Protein AF-A0A9E5UUV3-F1 (afdb_monomer)

Solvent-accessible surface area (backbone atoms only — not comparable to full-atom values): 12594 Å² total; per-residue (Å²): 141,82,57,64,41,42,53,52,12,53,54,31,41,75,70,68,40,26,77,63,13,40,56,29,31,58,49,18,65,74,76,33,96,67,57,37,63,55,30,49,53,39,29,70,43,47,87,49,68,68,59,24,53,51,21,37,52,53,15,32,72,72,36,76,81,39,65,67,40,56,50,54,47,53,50,50,54,42,51,74,70,71,52,90,75,80,75,63,75,69,52,56,57,46,49,57,47,52,57,52,47,54,57,52,49,53,49,51,52,51,51,52,51,50,50,50,52,49,53,51,50,51,52,52,50,52,54,50,61,76,70,52,54,77,70,58,52,53,74,75,46,79,82,74,72,66,64,42,79,48,76,49,74,52,68,64,98,89,65,56,49,73,49,79,48,80,39,56,65,87,63,78,76,87,56,96,79,64,95,70,91,72,90,80,75,82,77,83,74,84,84,77,80,86,77,84,85,81,84,87,85,81,84,84,93,130

Mean predicted aligned error: 20.27 Å

Secondary structure (DSSP, 8-state):
---HHHHHHHHHHHTT-HHHHHHHHHHHHHHS---HHHHHHHHHH---HHHHHHHHHHHHHH-TT-HHHHHHHHHHHHHHTTPPPPPTHHHHHHHHHHHHHHHHHHHHHHHHHHHHHHHHHHHHHHHHHHHS-HHHHHHH-TTS--EEEEEEEES-TTSPEEEEEEEETT-----TT------------------PPPPP------

Foldseek 3Di:
DACPLLVVLLVCVVVVVLVVSLVSLVVNVVPHDDALLSLCSNLVSDPDPVSVVVSLVVSCVRPVPPPVSVVSVVVVVCVVVVDDDPDCPVVSVVSVVVVVVVVVVVVVVVVVVVVVVVVVVVVVVVVCVVPDDPVNVCVVCVPPFPWDKDKDWDDPDPDTDIDIDTDGPVDDDPDPPDPDDDPPPPPPDPPDDDDDDDDDDDDDDD

Sequence (206 aa):
MSGFYSQTGIQLAQQGRKPEALGYLRHAVLTETVNAEVWLWLAHVTPDMREYQNCVVQALRLQPDHATALRMQANLDFRAQGRPVVAPTQEIGRLENAFRRQRRWRRWLILLNALLLLAVGVRVAVLLAENISADDLRTWLPFFDDTRRIQFTVGDEAGALSFQVEVPRSWYLADEGSPAGGPCAISCRPNFHRSPAPPPCGASFR

pLDDT: mean 72.42, std 19.94, range [29.06, 96.5]

Structure (mmCIF, N/CA/C/O backbone):
data_AF-A0A9E5UUV3-F1
#
_entry.id   AF-A0A9E5UUV3-F1
#
loop_
_atom_site.group_PDB
_atom_site.id
_atom_site.type_symbol
_atom_site.label_atom_id
_atom_site.label_alt_id
_atom_site.label_comp_id
_atom_site.label_asym_id
_atom_site.label_entity_id
_atom_site.label_seq_id
_atom_site.pdbx_PDB_ins_code
_atom_site.Cartn_x
_atom_site.Cartn_y
_atom_site.Cartn_z
_atom_site.occupancy
_atom_site.B_iso_or_equiv
_atom_site.auth_seq_id
_atom_site.auth_comp_id
_atom_site.auth_asym_id
_atom_site.auth_atom_id
_atom_site.pdbx_PDB_model_num
ATOM 1 N N . MET A 1 1 ? -0.189 17.225 -8.375 1.00 51.16 1 MET A N 1
ATOM 2 C CA . MET A 1 1 ? 0.839 16.419 -7.679 1.00 51.16 1 MET A CA 1
ATOM 3 C C . MET A 1 1 ? 0.276 16.037 -6.318 1.00 51.16 1 MET A C 1
ATOM 5 O O . MET A 1 1 ? 0.468 16.768 -5.363 1.00 51.16 1 MET A O 1
ATOM 9 N N . SER A 1 2 ? -0.516 14.971 -6.245 1.00 61.16 2 SER A N 1
ATOM 10 C CA . SER A 1 2 ? -1.214 14.551 -5.020 1.00 61.16 2 SER A CA 1
ATOM 11 C C . SER A 1 2 ? -0.726 13.157 -4.642 1.00 61.16 2 SER A C 1
ATOM 13 O O . SER A 1 2 ? -0.832 12.242 -5.458 1.00 61.16 2 SER A O 1
ATOM 15 N N . GLY A 1 3 ? -0.138 13.002 -3.457 1.00 80.56 3 GLY A N 1
ATOM 16 C CA . GLY A 1 3 ? 0.374 11.718 -2.971 1.00 80.56 3 GLY A CA 1
ATOM 17 C C . GLY A 1 3 ? 1.702 11.793 -2.211 1.00 80.56 3 GLY A C 1
ATOM 18 O O . GLY A 1 3 ? 2.244 10.752 -1.845 1.00 80.56 3 GLY A O 1
ATOM 19 N N . PHE A 1 4 ? 2.276 12.982 -2.011 1.00 90.75 4 PHE A N 1
ATOM 20 C CA . PHE A 1 4 ? 3.584 13.113 -1.365 1.00 90.75 4 PHE A CA 1
ATOM 21 C C . PHE A 1 4 ? 3.489 12.840 0.138 1.00 90.75 4 PHE A C 1
ATOM 23 O O . PHE A 1 4 ? 4.292 12.081 0.689 1.00 90.75 4 PHE A O 1
ATOM 30 N N . TYR A 1 5 ? 2.484 13.419 0.799 1.00 92.38 5 TYR A N 1
ATOM 31 C CA . TYR A 1 5 ? 2.317 13.280 2.245 1.00 92.38 5 TYR A CA 1
ATOM 32 C C . TYR A 1 5 ? 1.921 11.852 2.617 1.00 92.38 5 TYR A C 1
ATOM 34 O O . TYR A 1 5 ? 2.485 11.276 3.549 1.00 92.38 5 TYR A O 1
ATOM 42 N N . SER A 1 6 ? 1.022 11.243 1.840 1.00 91.94 6 SER A N 1
ATOM 43 C CA . SER A 1 6 ? 0.611 9.850 2.037 1.00 91.94 6 SER A CA 1
ATOM 44 C C . SER A 1 6 ? 1.781 8.877 1.868 1.00 91.94 6 SER A C 1
ATOM 46 O O . SER A 1 6 ? 2.011 8.044 2.744 1.00 91.94 6 SER A O 1
ATOM 48 N N . GLN A 1 7 ? 2.576 9.001 0.801 1.00 91.75 7 GLN A N 1
ATOM 49 C CA . GLN A 1 7 ? 3.732 8.121 0.579 1.00 91.75 7 GLN A CA 1
ATOM 50 C C . GLN A 1 7 ? 4.812 8.283 1.653 1.00 91.75 7 GLN A C 1
ATOM 52 O O . GLN A 1 7 ? 5.323 7.283 2.160 1.00 91.75 7 GLN A O 1
ATOM 57 N N . THR A 1 8 ? 5.123 9.524 2.033 1.00 93.56 8 THR A N 1
ATOM 58 C CA . THR A 1 8 ? 6.126 9.818 3.067 1.00 93.56 8 THR A CA 1
ATOM 59 C C . THR A 1 8 ? 5.690 9.264 4.422 1.00 93.56 8 THR A C 1
ATOM 61 O O . THR A 1 8 ? 6.467 8.592 5.101 1.00 93.56 8 THR A O 1
ATOM 64 N N . GLY A 1 9 ? 4.420 9.460 4.787 1.00 92.44 9 GLY A N 1
ATOM 65 C CA . GLY A 1 9 ? 3.847 8.922 6.017 1.00 92.44 9 GLY A CA 1
ATOM 66 C C . GLY A 1 9 ? 3.891 7.394 6.075 1.00 92.44 9 GLY A C 1
ATOM 67 O O . GLY A 1 9 ? 4.318 6.827 7.080 1.00 92.44 9 GLY A O 1
ATOM 68 N N . ILE A 1 10 ? 3.544 6.717 4.976 1.00 90.06 10 ILE A N 1
ATOM 69 C CA . ILE A 1 10 ? 3.626 5.251 4.876 1.00 90.06 10 ILE A CA 1
ATOM 70 C C . ILE A 1 10 ? 5.073 4.769 5.037 1.00 90.06 10 ILE A C 1
ATOM 72 O O . ILE A 1 10 ? 5.328 3.801 5.755 1.00 90.06 10 ILE A O 1
ATOM 76 N N . GLN A 1 11 ? 6.035 5.435 4.397 1.00 91.12 11 GLN A N 1
ATOM 77 C CA . GLN A 1 11 ? 7.443 5.052 4.489 1.00 91.12 11 GLN A CA 1
ATOM 78 C C . GLN A 1 11 ? 7.981 5.193 5.918 1.00 91.12 11 GLN A C 1
ATOM 80 O O . GLN A 1 11 ? 8.655 4.289 6.410 1.00 91.12 11 GLN A O 1
ATOM 85 N N . LEU A 1 12 ? 7.654 6.291 6.602 1.00 91.12 12 LEU A N 1
ATOM 86 C CA . LEU A 1 12 ? 8.041 6.502 7.998 1.00 91.12 12 LEU A CA 1
ATOM 87 C C . LEU A 1 12 ? 7.393 5.467 8.926 1.00 91.12 12 LEU A C 1
ATOM 89 O O . LEU A 1 12 ? 8.062 4.939 9.815 1.00 91.12 12 LEU A O 1
ATOM 93 N N . ALA A 1 13 ? 6.126 5.114 8.685 1.00 88.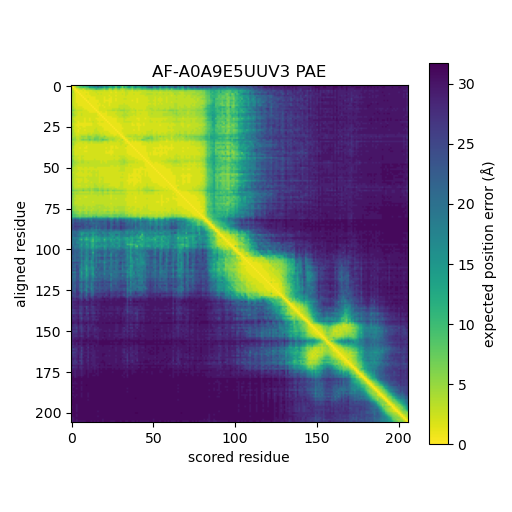50 13 ALA A N 1
ATOM 94 C CA . ALA A 1 13 ? 5.435 4.078 9.448 1.00 88.50 13 ALA A CA 1
ATOM 95 C C . ALA A 1 13 ? 6.138 2.719 9.306 1.00 88.50 13 ALA A C 1
ATOM 97 O O . ALA A 1 13 ? 6.387 2.052 10.308 1.00 88.50 13 ALA A O 1
ATOM 98 N N . GLN A 1 14 ? 6.537 2.352 8.083 1.00 86.56 14 GLN A N 1
ATOM 99 C CA . GLN A 1 14 ? 7.278 1.117 7.791 1.00 86.56 14 GLN A CA 1
ATOM 100 C C . GLN A 1 14 ? 8.677 1.079 8.416 1.00 86.56 14 GLN A C 1
ATOM 102 O O . GLN A 1 14 ? 9.210 0.003 8.674 1.00 86.56 14 GLN A O 1
ATOM 107 N N . GLN A 1 15 ? 9.287 2.240 8.654 1.00 88.62 15 GLN A N 1
ATOM 108 C CA . GLN A 1 15 ? 10.564 2.360 9.364 1.00 88.62 15 GLN A CA 1
ATOM 109 C C . GLN A 1 15 ? 10.400 2.280 10.891 1.00 88.62 15 GLN A C 1
ATOM 111 O O . GLN A 1 15 ? 11.377 2.431 11.619 1.00 88.62 15 GLN A O 1
ATOM 116 N N . GLY A 1 16 ? 9.176 2.087 11.395 1.00 86.44 16 GLY A N 1
ATOM 117 C CA . GLY A 1 16 ? 8.867 2.096 12.825 1.00 86.44 16 GLY A CA 1
ATOM 118 C C . GLY A 1 16 ? 8.785 3.499 13.434 1.00 86.44 16 GLY A C 1
ATOM 119 O O . GLY A 1 16 ? 8.500 3.633 14.624 1.00 86.44 16 GLY A O 1
ATOM 120 N N . ARG A 1 17 ? 8.959 4.560 12.635 1.00 90.19 17 ARG A N 1
ATOM 121 C CA . ARG A 1 17 ? 8.899 5.969 13.062 1.00 90.19 17 ARG A CA 1
ATOM 122 C C . ARG A 1 17 ? 7.449 6.456 13.135 1.00 90.19 17 ARG A C 1
ATOM 124 O O . ARG A 1 17 ? 7.057 7.426 12.491 1.00 90.19 17 ARG A O 1
ATOM 131 N N . LYS A 1 18 ? 6.639 5.763 13.940 1.00 88.44 18 LYS A N 1
ATOM 132 C CA . LYS A 1 18 ? 5.199 6.014 14.126 1.00 88.44 18 LYS A CA 1
ATOM 133 C C . LYS A 1 18 ? 4.827 7.470 14.458 1.00 88.44 18 LYS A C 1
ATOM 135 O O . LYS A 1 18 ? 3.916 7.973 13.804 1.00 88.44 18 LYS A O 1
ATOM 140 N N . PRO A 1 19 ? 5.488 8.169 15.408 1.00 90.94 19 PRO A N 1
ATOM 141 C CA . PRO A 1 19 ? 5.083 9.533 15.758 1.00 90.94 19 PRO A CA 1
ATOM 142 C C . PRO A 1 19 ? 5.281 10.519 14.601 1.00 90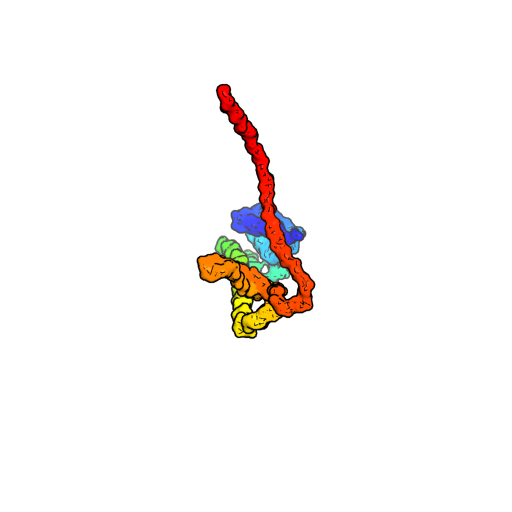.94 19 PRO A C 1
ATOM 144 O O . PRO A 1 19 ? 4.454 11.400 14.390 1.00 90.94 19 PRO A O 1
ATOM 147 N N . GLU A 1 20 ? 6.336 10.340 13.809 1.00 91.94 20 GLU A N 1
ATOM 148 C CA . GLU A 1 20 ? 6.588 11.185 12.643 1.00 91.94 20 GLU A CA 1
ATOM 149 C C . GLU A 1 20 ? 5.623 10.865 11.502 1.00 91.94 20 GLU A C 1
ATOM 151 O O . GLU A 1 20 ? 5.043 11.768 10.902 1.00 91.94 20 GLU A O 1
ATOM 156 N N . ALA A 1 21 ? 5.396 9.574 11.244 1.00 94.44 21 ALA A N 1
ATOM 157 C CA . ALA A 1 21 ? 4.449 9.102 10.241 1.00 94.44 21 ALA A CA 1
ATOM 158 C C . ALA A 1 21 ? 3.040 9.663 10.457 1.00 94.44 21 ALA A C 1
ATOM 160 O O . ALA A 1 21 ? 2.366 10.036 9.499 1.00 94.44 21 ALA A O 1
ATOM 161 N N . LEU A 1 22 ? 2.612 9.754 11.716 1.00 94.38 22 LEU A N 1
ATOM 162 C CA . LEU A 1 22 ? 1.297 10.245 12.105 1.00 94.38 22 LEU A CA 1
ATOM 163 C C . LEU A 1 22 ? 1.059 11.682 11.616 1.00 94.38 22 LEU A C 1
ATOM 165 O O . LEU A 1 22 ? -0.002 11.959 11.058 1.00 94.38 22 LEU A O 1
ATOM 169 N N . GLY A 1 23 ? 2.049 12.573 11.736 1.00 94.31 23 GLY A N 1
ATOM 170 C CA . GLY A 1 23 ? 1.945 13.946 11.231 1.00 94.31 23 GLY A CA 1
ATOM 171 C C . GLY A 1 23 ? 1.726 13.999 9.716 1.00 94.31 23 GLY A C 1
ATOM 172 O O . GLY A 1 23 ? 0.803 14.661 9.241 1.00 94.31 23 GLY A O 1
ATOM 173 N N . TYR A 1 24 ? 2.517 13.233 8.961 1.00 94.94 24 TYR A N 1
ATOM 174 C CA . TYR A 1 24 ? 2.391 13.152 7.503 1.00 94.94 24 TYR A CA 1
ATOM 175 C C . TYR A 1 24 ? 1.068 12.520 7.058 1.00 94.94 24 TYR A C 1
ATOM 177 O O . TYR A 1 24 ? 0.431 13.025 6.137 1.00 94.94 24 TYR A O 1
ATOM 185 N N . LEU A 1 25 ? 0.620 11.450 7.720 1.00 94.06 25 LEU A N 1
ATOM 186 C CA . LEU A 1 25 ? -0.626 10.759 7.380 1.00 94.06 25 LEU A CA 1
ATOM 187 C C . LEU A 1 25 ? -1.860 11.610 7.701 1.00 94.06 25 LEU A C 1
ATOM 189 O O . LEU A 1 25 ? -2.771 11.673 6.878 1.00 94.06 25 LEU A O 1
ATOM 193 N N . ARG A 1 26 ? -1.879 12.326 8.836 1.00 95.00 26 ARG A N 1
ATOM 194 C CA . ARG A 1 26 ? -2.951 13.287 9.149 1.00 95.00 26 ARG A CA 1
ATOM 195 C C . ARG A 1 26 ? -3.009 14.422 8.134 1.00 95.00 26 ARG A C 1
ATOM 197 O O . ARG A 1 26 ? -4.091 14.807 7.709 1.00 95.00 26 ARG A O 1
ATOM 204 N N . HIS A 1 27 ? -1.855 14.937 7.720 1.00 94.44 27 HIS A N 1
ATOM 205 C CA . HIS A 1 27 ? -1.815 15.962 6.684 1.00 94.44 27 HIS A CA 1
ATOM 206 C C . HIS A 1 27 ? -2.337 15.415 5.350 1.00 94.44 27 HIS A C 1
ATOM 208 O O . HIS A 1 27 ? -3.149 16.059 4.693 1.00 94.44 27 HIS A O 1
ATOM 214 N N . ALA A 1 28 ? -1.944 14.193 4.985 1.00 93.88 28 ALA A N 1
ATOM 215 C CA . ALA A 1 28 ? -2.369 13.552 3.748 1.00 93.88 28 ALA A CA 1
ATOM 216 C C . ALA A 1 28 ? -3.892 13.409 3.650 1.00 93.88 28 ALA A C 1
ATOM 218 O O . ALA A 1 28 ? -4.458 13.768 2.623 1.00 93.88 28 ALA A O 1
ATOM 219 N N . VAL A 1 29 ? -4.565 12.944 4.709 1.00 93.06 29 VAL A N 1
ATOM 220 C CA . VAL A 1 29 ? -6.032 12.778 4.693 1.00 93.06 29 VAL A CA 1
ATOM 221 C C . VAL A 1 29 ? -6.796 14.104 4.614 1.00 93.06 29 VAL A C 1
ATOM 223 O O . VAL A 1 29 ? -7.963 14.099 4.233 1.00 93.06 29 VAL A O 1
ATOM 226 N N . LEU A 1 30 ? -6.157 15.227 4.961 1.00 92.00 30 LEU A N 1
ATOM 227 C CA . LEU A 1 30 ? -6.750 16.564 4.878 1.00 92.00 30 LEU A CA 1
ATOM 228 C C . LEU A 1 30 ? -6.516 17.228 3.519 1.00 92.00 30 LEU A C 1
ATOM 230 O O . LEU A 1 30 ? -7.391 17.934 3.026 1.00 92.00 30 LEU A O 1
ATOM 234 N N . THR A 1 31 ? -5.335 17.040 2.929 1.00 91.56 31 THR A N 1
ATOM 235 C CA . THR A 1 31 ? -4.925 17.781 1.726 1.00 91.56 31 THR A CA 1
ATOM 236 C C . THR A 1 31 ? -5.014 16.979 0.437 1.00 91.56 31 THR A C 1
ATOM 238 O O . THR A 1 31 ? -5.032 17.563 -0.644 1.00 91.56 31 THR A O 1
ATOM 241 N N . GLU A 1 32 ? -5.019 15.650 0.519 1.00 88.81 32 GLU A N 1
ATOM 242 C CA . GLU A 1 32 ? -4.968 14.758 -0.638 1.00 88.81 32 GLU A CA 1
ATOM 243 C C . GLU A 1 32 ? -6.234 13.896 -0.731 1.00 88.81 32 GLU A C 1
ATOM 245 O O . GLU A 1 32 ? -6.871 13.554 0.264 1.00 88.81 32 GLU A O 1
ATOM 250 N N . THR A 1 33 ? -6.575 13.474 -1.950 1.00 88.56 33 THR A N 1
ATOM 251 C CA . THR A 1 33 ? -7.559 12.408 -2.162 1.00 88.56 33 THR A CA 1
ATOM 252 C C . THR A 1 33 ? -6.937 11.074 -1.757 1.00 88.56 33 THR A C 1
ATOM 254 O O . THR A 1 33 ? -6.167 10.475 -2.514 1.00 88.56 33 THR A O 1
ATOM 257 N N . VAL A 1 34 ? -7.237 10.630 -0.542 1.00 88.25 34 VAL A N 1
ATOM 258 C CA . VAL A 1 34 ? -6.682 9.408 0.049 1.00 88.25 34 VAL A CA 1
ATOM 259 C C . VAL A 1 34 ? -7.528 8.173 -0.261 1.00 88.25 34 VAL A C 1
ATOM 261 O O . VAL A 1 34 ? -8.750 8.241 -0.382 1.00 88.25 34 VAL A O 1
ATOM 264 N N . ASN A 1 35 ? -6.869 7.021 -0.371 1.00 89.94 35 ASN A N 1
ATOM 265 C CA . ASN A 1 35 ? -7.520 5.720 -0.513 1.00 89.94 35 ASN A CA 1
ATOM 266 C C . ASN A 1 35 ? -7.750 5.061 0.864 1.00 89.94 35 ASN A C 1
ATOM 268 O O . ASN A 1 35 ? -7.262 5.539 1.891 1.00 89.94 35 ASN A O 1
ATOM 272 N N . ALA A 1 36 ? -8.470 3.934 0.887 1.00 89.94 36 ALA A N 1
ATOM 273 C CA . ALA A 1 36 ? -8.710 3.167 2.113 1.00 89.94 36 ALA A CA 1
ATOM 274 C C . ALA A 1 36 ? -7.403 2.763 2.824 1.00 89.94 36 ALA A C 1
ATOM 276 O O . ALA A 1 36 ? -7.336 2.751 4.049 1.00 89.94 36 ALA A O 1
ATOM 277 N N . GLU A 1 37 ? -6.340 2.492 2.064 1.00 89.88 37 GLU A N 1
ATOM 278 C CA . GLU A 1 37 ? -5.041 2.077 2.596 1.00 89.88 37 GLU A CA 1
ATOM 279 C C . GLU A 1 37 ? -4.388 3.155 3.477 1.00 89.88 37 GLU A C 1
ATOM 281 O O . GLU A 1 37 ? -3.900 2.835 4.559 1.00 89.88 37 GLU A O 1
ATOM 286 N N . VAL A 1 38 ? -4.421 4.432 3.081 1.00 92.19 38 VAL A N 1
ATOM 287 C CA . VAL A 1 38 ? -3.853 5.532 3.887 1.00 92.19 38 VAL A CA 1
ATOM 288 C C . VAL A 1 38 ? -4.573 5.669 5.233 1.00 92.19 38 VAL A C 1
ATOM 290 O O . VAL A 1 38 ? -3.917 5.861 6.257 1.00 92.19 38 VAL A O 1
ATOM 293 N N . TRP A 1 39 ? -5.898 5.494 5.262 1.00 94.00 39 TRP A N 1
ATOM 294 C CA . TRP A 1 39 ? -6.664 5.468 6.512 1.00 94.00 39 TRP A CA 1
ATOM 295 C C . TRP A 1 39 ? -6.260 4.302 7.417 1.00 94.00 39 TRP A C 1
ATOM 297 O O . TRP A 1 39 ? -6.137 4.478 8.627 1.00 94.00 39 TRP A O 1
ATOM 307 N N . LEU A 1 40 ? -5.986 3.124 6.851 1.00 92.56 40 LEU A N 1
ATOM 308 C CA . LEU A 1 40 ? -5.505 1.972 7.621 1.00 92.56 40 LEU A CA 1
ATOM 309 C C . LEU A 1 40 ? -4.084 2.184 8.160 1.00 92.56 40 LEU A C 1
ATOM 311 O O . LEU A 1 40 ? -3.792 1.778 9.286 1.00 92.56 40 LEU A O 1
ATOM 315 N N . TRP A 1 41 ? -3.213 2.855 7.403 1.00 92.06 41 TRP A N 1
ATOM 316 C CA . TRP A 1 41 ? -1.895 3.261 7.896 1.00 92.06 41 TRP A CA 1
ATOM 317 C C . TRP A 1 41 ? -1.997 4.274 9.034 1.00 92.06 41 TRP A C 1
ATOM 319 O O . TRP A 1 41 ? -1.270 4.141 10.017 1.00 92.06 41 TRP A O 1
ATOM 329 N N . LEU A 1 42 ? -2.923 5.234 8.949 1.00 93.25 42 LEU A N 1
ATOM 330 C CA . LEU A 1 42 ? -3.180 6.179 10.034 1.00 93.25 42 LEU A CA 1
ATOM 331 C C . LEU A 1 42 ? -3.684 5.451 11.286 1.00 93.25 42 LEU A C 1
ATOM 333 O O . LEU A 1 42 ? -3.100 5.611 12.355 1.00 93.25 42 LEU A O 1
ATOM 337 N N . ALA A 1 43 ? -4.666 4.554 11.136 1.00 92.81 43 ALA A N 1
ATOM 338 C CA . ALA A 1 43 ? -5.141 3.699 12.225 1.00 92.81 43 ALA A CA 1
ATOM 339 C C . ALA A 1 43 ? -3.989 2.924 12.885 1.00 92.81 43 ALA A C 1
ATOM 341 O O . ALA A 1 43 ? -3.960 2.758 14.097 1.00 92.81 43 ALA A O 1
ATOM 342 N N . HIS A 1 44 ? -3.015 2.458 12.104 1.00 89.06 44 HIS A N 1
ATOM 343 C CA . HIS A 1 44 ? -1.895 1.687 12.630 1.00 89.06 44 HIS A CA 1
ATOM 344 C C . HIS A 1 44 ? -0.919 2.506 13.496 1.00 89.06 44 HIS A C 1
ATOM 346 O O . HIS A 1 44 ? -0.367 1.985 14.473 1.00 89.06 44 HIS A O 1
ATOM 352 N N . VAL A 1 45 ? -0.652 3.757 13.118 1.00 91.25 45 VAL A N 1
ATOM 353 C CA . VAL A 1 45 ? 0.325 4.609 13.819 1.00 91.25 45 VAL A CA 1
ATOM 354 C C . VAL A 1 45 ? -0.292 5.409 14.959 1.00 91.25 45 VAL A C 1
ATOM 356 O O . VAL A 1 45 ? 0.429 5.836 15.860 1.00 91.25 45 VAL A O 1
ATOM 359 N N . THR A 1 46 ? -1.607 5.605 14.925 1.00 91.50 46 THR A N 1
ATOM 360 C CA . THR A 1 46 ? -2.341 6.362 15.928 1.00 91.50 46 THR A CA 1
ATOM 361 C C . THR A 1 46 ? -2.357 5.636 17.282 1.00 91.50 46 THR A C 1
ATOM 363 O O . THR A 1 46 ? -2.714 4.458 17.350 1.00 91.50 46 THR A O 1
ATOM 366 N N . PRO A 1 47 ? -2.023 6.333 18.383 1.00 87.81 47 PRO A N 1
ATOM 367 C CA . PRO A 1 47 ? -2.132 5.784 19.734 1.00 87.81 47 PRO A CA 1
ATOM 368 C C . PRO A 1 47 ? -3.547 5.909 20.326 1.00 87.81 47 PRO A C 1
ATOM 370 O O . PRO A 1 47 ? -3.881 5.186 21.261 1.00 87.81 47 PRO A O 1
ATOM 373 N N . ASP A 1 48 ? -4.371 6.828 19.813 1.00 90.75 48 ASP A N 1
ATOM 374 C CA . ASP A 1 48 ? -5.724 7.076 20.311 1.00 90.75 48 ASP A CA 1
ATOM 375 C C . ASP A 1 48 ? -6.734 6.071 19.740 1.00 90.75 48 ASP A C 1
ATOM 377 O O . ASP A 1 48 ? -6.925 5.942 18.530 1.00 90.75 48 ASP A O 1
ATOM 381 N N . MET A 1 49 ? -7.444 5.393 20.637 1.00 88.06 49 MET A N 1
ATOM 382 C CA . MET A 1 49 ? -8.450 4.405 20.277 1.00 88.06 49 MET A CA 1
ATOM 383 C C . MET A 1 49 ? -9.639 5.012 19.521 1.00 88.06 49 MET A C 1
ATOM 385 O O . MET A 1 49 ? -10.215 4.358 18.650 1.00 88.06 49 MET A O 1
ATOM 389 N N . ARG A 1 50 ? -10.009 6.262 19.814 1.00 91.00 50 ARG A N 1
ATOM 390 C CA . ARG A 1 50 ? -11.125 6.928 19.131 1.00 91.00 50 ARG A CA 1
ATOM 391 C C . ARG A 1 50 ? -10.762 7.280 17.692 1.00 91.00 50 ARG A C 1
ATOM 393 O O . ARG A 1 50 ? -11.551 7.046 16.776 1.00 91.00 50 ARG A O 1
ATOM 400 N N . GLU A 1 51 ? -9.561 7.806 17.479 1.00 92.00 51 GLU A N 1
ATOM 401 C CA . GLU A 1 51 ? -9.051 8.070 16.135 1.00 92.00 51 GLU A CA 1
ATOM 402 C C . GLU A 1 51 ? -8.839 6.764 15.349 1.00 92.00 51 GLU A C 1
ATOM 404 O O . GLU A 1 51 ? -9.227 6.701 14.181 1.00 92.00 51 GLU A O 1
ATOM 409 N N . TYR A 1 52 ? -8.347 5.697 15.989 1.00 92.94 52 TYR A N 1
ATOM 410 C CA . TYR A 1 52 ? -8.266 4.362 15.387 1.00 92.94 52 TYR A CA 1
ATOM 411 C C . TYR A 1 52 ? -9.628 3.898 14.843 1.00 92.94 52 TYR A C 1
ATOM 413 O O . TYR A 1 52 ? -9.728 3.503 13.681 1.00 92.94 52 TYR A O 1
ATOM 421 N N . GLN A 1 53 ? -10.691 3.989 15.654 1.00 94.00 53 GLN A N 1
ATOM 422 C CA . GLN A 1 53 ? -12.050 3.605 15.250 1.00 94.00 53 GLN A CA 1
ATOM 423 C C . GLN A 1 53 ? -12.535 4.410 14.044 1.00 94.00 53 GLN A C 1
ATOM 425 O O . GLN A 1 53 ? -13.037 3.835 13.078 1.00 94.00 53 GLN A O 1
ATOM 430 N N . ASN A 1 54 ? -12.344 5.731 14.072 1.00 95.12 54 ASN A N 1
ATOM 431 C CA . ASN A 1 54 ? -12.737 6.590 12.960 1.00 95.12 54 ASN A CA 1
ATOM 432 C C . ASN A 1 54 ? -12.004 6.199 11.669 1.00 95.12 54 ASN A C 1
ATOM 434 O O . ASN A 1 54 ? -12.633 6.060 10.624 1.00 95.12 54 ASN A O 1
ATOM 438 N N . CYS A 1 55 ? -10.695 5.951 11.741 1.00 94.44 55 CYS A N 1
ATOM 439 C CA . CYS A 1 55 ? -9.900 5.562 10.580 1.00 94.44 55 CYS A CA 1
ATOM 440 C C . CYS A 1 55 ? -10.380 4.245 9.952 1.00 94.44 55 CYS A C 1
ATOM 442 O O . CYS A 1 55 ? -10.490 4.153 8.730 1.00 94.44 55 CYS A O 1
ATOM 444 N N . VAL A 1 56 ? -10.722 3.243 10.769 1.00 93.88 56 VAL A N 1
ATOM 445 C CA . VAL A 1 56 ? -11.273 1.964 10.285 1.00 93.88 56 VAL A CA 1
ATOM 446 C C . VAL A 1 56 ? -12.611 2.175 9.570 1.00 93.88 56 VAL A C 1
ATOM 448 O O . VAL A 1 56 ? -12.821 1.630 8.486 1.00 93.88 56 VAL A O 1
ATOM 451 N N . VAL A 1 57 ? -13.491 3.015 10.122 1.00 95.25 57 VAL A N 1
ATOM 452 C CA . VAL A 1 57 ? -14.780 3.350 9.495 1.00 95.25 57 VAL A CA 1
ATOM 453 C C . VAL A 1 57 ? -14.583 4.092 8.171 1.00 95.25 57 VAL A C 1
ATOM 455 O O . VAL A 1 57 ? -15.259 3.771 7.194 1.00 95.25 57 VAL A O 1
ATOM 458 N N . GLN A 1 58 ? -13.653 5.051 8.098 1.00 95.12 58 GLN A N 1
ATOM 459 C CA . GLN A 1 58 ? -13.357 5.747 6.838 1.00 95.12 58 GLN A CA 1
ATOM 460 C C . GLN A 1 58 ? -12.804 4.790 5.777 1.00 95.12 58 GLN A C 1
ATOM 462 O O . GLN A 1 58 ? -13.218 4.852 4.620 1.00 95.12 58 GLN A O 1
ATOM 467 N N . ALA A 1 59 ? -11.926 3.862 6.163 1.00 94.12 59 ALA A N 1
ATOM 468 C CA . ALA A 1 59 ? -11.402 2.855 5.247 1.00 94.12 59 ALA A CA 1
ATOM 469 C C . ALA A 1 59 ? -12.519 1.968 4.669 1.00 94.12 59 ALA A C 1
ATOM 471 O O . ALA A 1 59 ? -12.566 1.771 3.457 1.00 94.12 59 ALA A O 1
ATOM 472 N N . LEU A 1 60 ? -13.450 1.499 5.506 1.00 94.19 60 LEU A N 1
ATOM 473 C CA . LEU A 1 60 ? -14.601 0.696 5.071 1.00 94.19 60 LEU A CA 1
ATOM 474 C C . LEU A 1 60 ? -15.607 1.485 4.233 1.00 94.19 60 LEU A C 1
ATOM 476 O O . LEU A 1 60 ? -16.232 0.928 3.337 1.00 94.19 60 LEU A O 1
ATOM 480 N N . ARG A 1 61 ? -15.757 2.787 4.490 1.00 94.75 61 ARG A N 1
ATOM 481 C CA . ARG A 1 61 ? -16.600 3.659 3.666 1.00 94.75 61 ARG A CA 1
ATOM 482 C C . ARG A 1 61 ? -16.070 3.765 2.238 1.00 94.75 61 ARG A C 1
ATOM 484 O O . ARG A 1 61 ? -16.860 3.777 1.302 1.00 94.75 61 ARG A O 1
ATOM 491 N N . LEU A 1 62 ? -14.750 3.858 2.081 1.00 91.69 62 LEU A N 1
ATOM 492 C CA . LEU A 1 62 ? -14.104 3.905 0.768 1.00 91.69 62 LEU A CA 1
ATOM 493 C C . LEU A 1 62 ? -14.072 2.531 0.097 1.00 91.69 62 LEU A C 1
ATOM 495 O O . LEU A 1 62 ? -14.258 2.436 -1.113 1.00 91.69 62 LEU A O 1
ATOM 499 N N . GLN A 1 63 ? -13.821 1.479 0.875 1.00 90.56 63 GLN A N 1
ATOM 500 C CA . GLN A 1 63 ? -13.744 0.115 0.381 1.00 90.56 63 GLN A CA 1
ATOM 501 C C . GLN A 1 63 ? -14.421 -0.865 1.362 1.00 90.56 63 GLN A C 1
ATOM 503 O O . GLN A 1 63 ? -13.772 -1.360 2.289 1.00 90.56 63 GLN A O 1
ATOM 508 N N . PRO A 1 64 ? -15.715 -1.178 1.150 1.00 91.25 64 PRO A N 1
ATOM 509 C CA . PRO A 1 64 ? -16.494 -2.020 2.065 1.00 91.25 64 PRO A CA 1
ATOM 510 C C . PRO A 1 64 ? -15.998 -3.465 2.162 1.00 91.25 64 PRO A C 1
ATOM 512 O O . PRO A 1 64 ? -16.156 -4.111 3.194 1.00 91.25 64 PRO A O 1
ATOM 515 N N . ASP A 1 65 ? -15.380 -3.978 1.098 1.00 88.69 65 ASP A N 1
ATOM 516 C CA . ASP A 1 65 ? -14.869 -5.347 1.005 1.00 88.69 65 ASP A CA 1
ATOM 517 C C . ASP A 1 65 ? -13.408 -5.484 1.472 1.00 88.69 65 ASP A C 1
ATOM 519 O O . ASP A 1 65 ? -12.787 -6.542 1.325 1.00 88.69 65 ASP A O 1
ATOM 523 N N . HIS A 1 66 ? -12.833 -4.431 2.063 1.00 85.44 66 HIS A N 1
ATOM 524 C CA . HIS A 1 66 ? -11.431 -4.437 2.450 1.00 85.44 66 HIS A CA 1
ATOM 525 C C . HIS A 1 66 ? -11.190 -5.383 3.637 1.00 85.44 66 HIS A C 1
ATOM 527 O O . HIS A 1 66 ? -11.388 -5.029 4.801 1.00 85.44 66 HIS A O 1
ATOM 533 N N . ALA A 1 67 ? -10.648 -6.572 3.353 1.00 87.50 67 ALA A N 1
ATOM 534 C CA . ALA A 1 67 ? -10.447 -7.653 4.324 1.00 87.50 67 ALA A CA 1
ATOM 535 C C . ALA A 1 67 ? -9.760 -7.215 5.634 1.00 87.50 67 ALA A C 1
ATOM 537 O O . ALA A 1 67 ? -10.169 -7.620 6.720 1.00 87.50 67 ALA A O 1
ATOM 538 N N . THR A 1 68 ? -8.725 -6.375 5.551 1.00 85.75 68 THR A N 1
ATOM 539 C CA . THR A 1 68 ? -8.074 -5.799 6.739 1.00 85.75 68 THR A CA 1
ATOM 540 C C . THR A 1 68 ? -9.017 -4.948 7.580 1.00 85.75 68 THR A C 1
ATOM 542 O O . THR A 1 68 ? -9.057 -5.109 8.795 1.00 85.75 68 THR A O 1
ATOM 545 N N . ALA A 1 69 ? -9.739 -4.021 6.952 1.00 89.56 69 ALA A N 1
ATOM 546 C CA . ALA A 1 69 ? -10.568 -3.062 7.659 1.00 89.56 69 ALA A CA 1
ATOM 547 C C . ALA A 1 69 ? -11.725 -3.781 8.372 1.00 89.56 69 ALA A C 1
ATOM 549 O O . ALA A 1 69 ? -11.995 -3.497 9.535 1.00 89.56 69 ALA A O 1
ATOM 550 N N . LEU A 1 70 ? -12.295 -4.812 7.732 1.00 90.81 70 LEU A N 1
ATOM 551 C CA . LEU A 1 70 ? -13.291 -5.703 8.336 1.00 90.81 70 LEU A CA 1
ATOM 552 C C . LEU A 1 70 ? -12.747 -6.440 9.569 1.00 90.81 70 LEU A C 1
ATOM 554 O O . LEU A 1 70 ? -13.431 -6.548 10.582 1.00 90.81 70 LEU A O 1
ATOM 558 N N . ARG A 1 71 ? -11.496 -6.917 9.529 1.00 88.94 71 ARG A N 1
ATOM 559 C CA . ARG A 1 71 ? -10.859 -7.548 10.701 1.00 88.94 71 ARG A CA 1
ATOM 560 C C . ARG A 1 71 ? -10.602 -6.556 11.830 1.00 88.94 71 ARG A C 1
ATOM 562 O O . ARG A 1 71 ? -10.817 -6.891 12.991 1.00 88.94 71 ARG A O 1
ATOM 569 N N . MET A 1 72 ? -10.157 -5.343 11.501 1.00 89.88 72 MET A N 1
ATOM 570 C CA . MET A 1 72 ? -9.959 -4.278 12.488 1.00 89.88 72 MET A CA 1
ATOM 571 C C . MET A 1 72 ? -11.289 -3.880 13.137 1.00 89.88 72 MET A C 1
ATOM 573 O O . MET A 1 72 ? -11.339 -3.722 14.354 1.00 89.88 72 MET A O 1
ATOM 577 N N . GLN A 1 73 ? -12.374 -3.810 12.361 1.00 91.94 73 GLN A N 1
ATOM 578 C CA . GLN A 1 73 ? -13.724 -3.599 12.882 1.00 91.94 73 GLN A CA 1
ATOM 579 C C . GLN A 1 73 ? -14.162 -4.743 13.803 1.00 91.94 73 GLN A C 1
ATOM 581 O O . GLN A 1 73 ? -14.553 -4.487 14.934 1.00 91.94 73 GLN A O 1
ATOM 586 N N . ALA A 1 74 ? -13.980 -5.999 13.392 1.00 90.12 74 ALA A N 1
ATOM 587 C CA . ALA A 1 74 ? -14.296 -7.145 14.244 1.00 90.12 74 ALA A CA 1
ATOM 588 C C . ALA A 1 74 ? -13.513 -7.132 15.575 1.00 90.12 74 ALA A C 1
ATOM 590 O O . ALA A 1 74 ? -14.045 -7.514 16.616 1.00 90.12 74 ALA A O 1
ATOM 591 N N . ASN A 1 75 ? -12.259 -6.660 15.573 1.00 87.12 75 ASN A N 1
ATOM 592 C CA . ASN A 1 75 ? -11.470 -6.481 16.797 1.00 87.12 75 ASN A CA 1
ATOM 593 C C . ASN A 1 75 ? -12.063 -5.386 17.700 1.00 87.12 75 ASN A C 1
ATOM 595 O O . ASN A 1 75 ? -12.136 -5.560 18.916 1.00 87.12 75 ASN A O 1
ATOM 599 N N . LEU A 1 76 ? -12.520 -4.276 17.116 1.00 90.19 76 LEU A N 1
ATOM 600 C CA . LEU A 1 76 ? -13.208 -3.212 17.849 1.00 90.19 76 LEU A CA 1
ATOM 601 C C . LEU A 1 76 ? -14.501 -3.707 18.493 1.00 90.19 76 LEU A C 1
ATOM 603 O O . LEU A 1 76 ? -14.712 -3.457 19.679 1.00 90.19 76 LEU A O 1
ATOM 607 N N . ASP A 1 77 ? -15.302 -4.465 17.750 1.00 89.12 77 ASP A N 1
ATOM 608 C CA . ASP A 1 77 ? -16.546 -5.050 18.248 1.00 89.12 77 ASP A CA 1
ATOM 609 C C . ASP A 1 77 ? -16.269 -6.037 19.391 1.00 89.12 77 ASP A C 1
ATOM 611 O O . ASP A 1 77 ? -16.929 -6.009 20.429 1.00 89.12 77 ASP A O 1
ATOM 615 N N . PHE A 1 78 ? -15.229 -6.865 19.256 1.00 84.69 78 PHE A N 1
ATOM 616 C CA . PHE A 1 78 ? -14.809 -7.806 20.295 1.00 84.69 78 PHE A CA 1
ATOM 617 C C . PHE A 1 78 ? -14.335 -7.104 21.578 1.00 84.69 78 PHE A C 1
ATOM 619 O O . PHE A 1 78 ? -14.675 -7.533 22.683 1.00 84.69 78 PHE A O 1
ATOM 626 N N . ARG A 1 79 ? -13.584 -6.000 21.446 1.00 83.06 79 ARG A N 1
ATOM 627 C CA . ARG A 1 79 ? -13.165 -5.155 22.579 1.00 83.06 79 ARG A CA 1
ATOM 628 C C . ARG A 1 79 ? -14.356 -4.493 23.260 1.00 83.06 79 ARG A C 1
ATOM 630 O O . ARG A 1 79 ? -14.403 -4.467 24.486 1.00 83.06 79 ARG A O 1
ATOM 637 N N . ALA A 1 80 ? -15.316 -3.994 22.482 1.00 84.25 80 ALA A N 1
ATOM 638 C CA . ALA A 1 80 ? -16.541 -3.397 23.008 1.00 84.25 80 ALA A CA 1
ATOM 639 C C . ALA A 1 80 ? -17.379 -4.408 23.814 1.00 84.25 80 ALA A C 1
ATOM 641 O O . ALA A 1 80 ? -18.045 -4.030 24.772 1.00 84.25 80 ALA A O 1
ATOM 642 N N . GLN A 1 81 ? -17.290 -5.698 23.478 1.00 84.62 81 GLN A N 1
ATOM 643 C CA . GLN A 1 81 ? -17.952 -6.798 24.188 1.00 84.62 81 GLN A CA 1
ATOM 644 C C . GLN A 1 81 ? -17.189 -7.296 25.435 1.00 84.62 81 GLN A C 1
ATOM 646 O O . GLN A 1 81 ? -17.632 -8.248 26.076 1.00 84.62 81 GLN A O 1
ATOM 651 N N . GLY A 1 82 ? -16.047 -6.694 25.793 1.00 73.38 82 GLY A N 1
ATOM 652 C CA . GLY A 1 82 ? -15.326 -6.994 27.038 1.00 73.38 82 GLY A CA 1
ATOM 653 C C . GLY A 1 82 ? -14.567 -8.328 27.066 1.00 73.38 82 GLY A C 1
ATOM 654 O O . GLY A 1 82 ? -14.189 -8.791 28.141 1.00 73.38 82 GLY A O 1
ATOM 655 N N . ARG A 1 83 ? -14.322 -8.968 25.916 1.00 62.50 83 ARG A N 1
ATOM 656 C CA . ARG A 1 83 ? -13.527 -10.207 25.846 1.00 62.50 83 ARG A CA 1
ATOM 657 C C . ARG A 1 83 ? -12.022 -9.890 25.717 1.00 62.50 83 ARG A C 1
ATOM 659 O O . ARG A 1 83 ? -11.659 -8.969 24.983 1.00 62.50 83 ARG A O 1
ATOM 666 N N . PRO A 1 84 ? -11.120 -10.626 26.402 1.00 51.88 84 PRO A N 1
ATOM 667 C CA . PRO A 1 84 ? -9.687 -10.332 26.388 1.00 51.88 84 PRO A CA 1
ATOM 668 C C . PRO A 1 84 ? -9.080 -10.597 25.006 1.00 51.88 84 PRO A C 1
ATOM 670 O O . PRO A 1 84 ? -9.162 -11.696 24.459 1.00 51.88 84 PRO A O 1
ATOM 673 N N . VAL A 1 85 ? -8.475 -9.556 24.434 1.00 56.16 85 VAL A N 1
ATOM 674 C CA . VAL A 1 85 ? -7.824 -9.586 23.121 1.00 56.16 85 VAL A CA 1
ATOM 675 C C . VAL A 1 85 ? -6.466 -10.271 23.231 1.00 56.16 85 VAL A C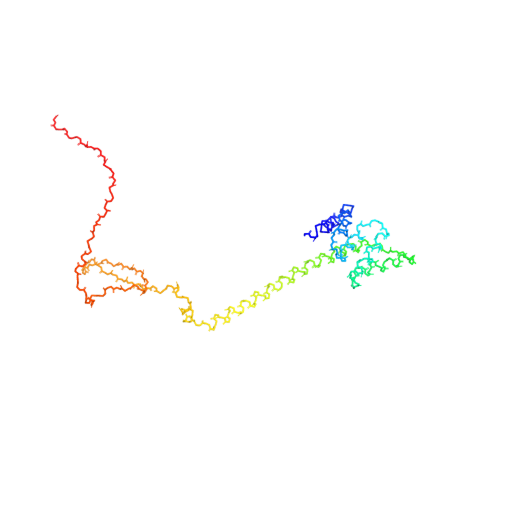 1
ATOM 677 O O . VAL A 1 85 ? -5.585 -9.801 23.950 1.00 56.16 85 VAL A O 1
ATOM 680 N N . VAL A 1 86 ? -6.259 -11.336 22.456 1.00 58.16 86 VAL A N 1
ATOM 681 C CA . VAL A 1 86 ? -4.911 -11.826 22.140 1.00 58.16 86 VAL A CA 1
ATOM 682 C C . VAL A 1 86 ? -4.194 -10.710 21.373 1.00 58.16 86 VAL A C 1
ATOM 684 O O . VAL A 1 86 ? -4.679 -10.255 20.338 1.00 58.16 86 VAL A O 1
ATOM 687 N N . ALA A 1 87 ? -3.095 -10.201 21.934 1.00 50.00 87 ALA A N 1
ATOM 688 C CA . ALA A 1 87 ? -2.439 -8.976 21.484 1.00 50.00 87 ALA A CA 1
ATOM 689 C C . ALA A 1 87 ? -2.140 -8.971 19.963 1.00 50.00 87 ALA A C 1
ATOM 691 O O . ALA A 1 87 ? -1.630 -9.959 19.429 1.00 50.00 87 ALA A O 1
ATOM 692 N N . PRO A 1 88 ? -2.375 -7.849 19.253 1.00 55.41 88 PRO A N 1
ATOM 693 C CA . PRO A 1 88 ? -2.310 -7.776 17.791 1.00 55.41 88 PRO A CA 1
ATOM 694 C C . PRO A 1 88 ? -0.878 -7.702 17.226 1.00 55.41 88 PRO A C 1
ATOM 696 O O . PRO A 1 88 ? -0.684 -7.352 16.063 1.00 55.41 88 PRO A O 1
ATOM 699 N N . THR A 1 89 ? 0.151 -8.039 18.008 1.00 52.16 89 THR A N 1
ATOM 700 C CA . THR A 1 89 ? 1.567 -7.887 17.627 1.00 52.16 89 THR A CA 1
ATOM 701 C C . THR A 1 89 ? 1.930 -8.674 16.358 1.00 52.16 89 THR A C 1
ATOM 703 O O . THR A 1 89 ? 2.774 -8.234 15.582 1.00 52.16 89 THR A O 1
ATOM 706 N N . GLN A 1 90 ? 1.243 -9.787 16.069 1.00 54.66 90 GLN A N 1
ATOM 707 C CA . GLN A 1 90 ? 1.423 -10.541 14.818 1.00 54.66 90 GLN A CA 1
ATOM 708 C C . GLN A 1 90 ? 0.672 -9.949 13.607 1.00 54.66 90 GLN A C 1
ATOM 710 O O . GLN A 1 90 ? 1.039 -10.216 12.460 1.00 54.66 90 GLN A O 1
ATOM 715 N N . GLU A 1 91 ? -0.364 -9.132 13.817 1.00 53.47 91 GLU A N 1
ATOM 716 C CA . GLU A 1 91 ? -1.186 -8.576 12.732 1.00 53.47 91 GLU A CA 1
ATOM 717 C C . GLU A 1 91 ? -0.541 -7.364 12.058 1.00 53.47 91 GLU A C 1
ATOM 719 O O . GLU A 1 91 ? -0.720 -7.157 10.860 1.00 53.47 91 GLU A O 1
ATOM 724 N N . ILE A 1 92 ? 0.289 -6.627 12.796 1.00 55.75 92 ILE A N 1
ATOM 725 C CA . ILE A 1 92 ? 1.083 -5.497 12.294 1.00 55.75 92 ILE A CA 1
ATOM 726 C C . ILE A 1 92 ? 2.065 -5.972 11.218 1.00 55.75 92 ILE A C 1
ATOM 728 O O . ILE A 1 92 ? 2.098 -5.434 10.113 1.00 55.75 92 ILE A O 1
ATOM 732 N N . GLY A 1 93 ? 2.782 -7.064 11.498 1.00 60.88 93 GLY A N 1
ATOM 733 C CA . GLY A 1 93 ? 3.648 -7.707 10.514 1.00 60.88 93 GLY A CA 1
ATOM 734 C C . GLY A 1 93 ? 2.862 -8.259 9.321 1.00 60.88 93 GLY A C 1
ATOM 735 O O . GLY A 1 93 ? 3.344 -8.208 8.195 1.00 60.88 93 GLY A O 1
ATOM 736 N N . ARG A 1 94 ? 1.624 -8.742 9.515 1.00 60.25 94 ARG A N 1
ATOM 737 C CA . ARG A 1 94 ? 0.755 -9.150 8.394 1.00 60.25 94 ARG A CA 1
ATOM 738 C C . ARG A 1 94 ? 0.284 -7.978 7.550 1.00 60.25 94 ARG A C 1
ATOM 740 O O . ARG A 1 94 ? 0.178 -8.168 6.347 1.00 60.25 94 ARG A O 1
ATOM 747 N N . LEU A 1 95 ? 0.013 -6.814 8.133 1.00 60.84 95 LEU A N 1
ATOM 748 C CA . LEU A 1 95 ? -0.341 -5.610 7.385 1.00 60.84 95 LEU A CA 1
ATOM 749 C C . LEU A 1 95 ? 0.823 -5.168 6.515 1.00 60.84 95 LEU A C 1
ATOM 751 O O . LEU A 1 95 ? 0.693 -5.101 5.294 1.00 60.84 95 LEU A O 1
ATOM 755 N N . GLU A 1 96 ? 1.994 -5.009 7.123 1.00 60.75 96 GLU A N 1
ATOM 756 C CA . GLU A 1 96 ? 3.224 -4.722 6.393 1.00 60.75 96 GLU A CA 1
ATOM 757 C C . GLU A 1 96 ? 3.496 -5.761 5.295 1.00 60.75 96 GLU A C 1
ATOM 759 O O . GLU A 1 96 ? 3.844 -5.403 4.169 1.00 60.75 96 GLU A O 1
ATOM 764 N N . ASN A 1 97 ? 3.299 -7.051 5.583 1.00 64.19 97 ASN A N 1
ATOM 765 C CA . ASN A 1 97 ? 3.530 -8.129 4.623 1.00 64.19 97 ASN A CA 1
ATOM 766 C C . ASN A 1 97 ? 2.467 -8.192 3.519 1.00 64.19 97 ASN A C 1
ATOM 768 O O . ASN A 1 97 ? 2.821 -8.450 2.370 1.00 64.19 97 ASN A O 1
ATOM 772 N N . ALA A 1 98 ? 1.191 -7.946 3.820 1.00 62.09 98 ALA A N 1
ATOM 773 C CA . ALA A 1 98 ? 0.103 -7.909 2.844 1.00 62.09 98 ALA A CA 1
ATOM 774 C C . ALA A 1 98 ? 0.300 -6.749 1.859 1.00 62.09 98 ALA A C 1
ATOM 776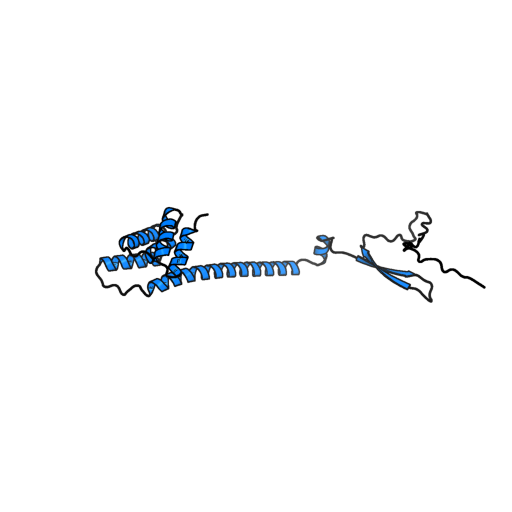 O O . ALA A 1 98 ? 0.256 -6.966 0.645 1.00 62.09 98 ALA A O 1
ATOM 777 N N . PHE A 1 99 ? 0.657 -5.563 2.361 1.00 62.72 99 PHE A N 1
ATOM 778 C CA . PHE A 1 99 ? 0.964 -4.401 1.526 1.00 62.72 99 PHE A CA 1
ATOM 779 C C . PHE A 1 99 ? 2.263 -4.595 0.715 1.00 62.72 99 PHE A C 1
ATOM 781 O O . PHE A 1 99 ? 2.304 -4.304 -0.486 1.00 62.72 99 PHE A O 1
ATOM 788 N N . ARG A 1 100 ? 3.317 -5.211 1.286 1.00 61.44 100 ARG A N 1
ATOM 789 C CA . ARG A 1 100 ? 4.516 -5.622 0.512 1.00 61.44 100 ARG A CA 1
ATOM 790 C C . ARG A 1 100 ? 4.175 -6.626 -0.594 1.00 61.44 100 ARG A C 1
ATOM 792 O O . ARG A 1 100 ? 4.743 -6.548 -1.690 1.00 61.44 100 ARG A O 1
ATOM 799 N N . ARG A 1 101 ? 3.262 -7.568 -0.331 1.00 57.16 101 ARG A N 1
ATOM 800 C CA . ARG A 1 101 ? 2.834 -8.596 -1.294 1.00 57.16 101 ARG A CA 1
ATOM 801 C C . ARG A 1 101 ? 2.115 -7.966 -2.483 1.00 57.16 101 ARG A C 1
ATOM 803 O O . ARG A 1 101 ? 2.409 -8.350 -3.610 1.00 57.16 101 ARG A O 1
ATOM 810 N N . GLN A 1 102 ? 1.295 -6.942 -2.252 1.00 65.44 102 GLN A N 1
ATOM 811 C CA . GLN A 1 102 ? 0.561 -6.205 -3.288 1.00 65.44 102 GLN A CA 1
ATOM 812 C C . GLN A 1 102 ? 1.490 -5.474 -4.276 1.00 65.44 102 GLN A C 1
ATOM 814 O O . GLN A 1 102 ? 1.264 -5.512 -5.488 1.00 65.44 102 GLN A O 1
ATOM 819 N N . ARG A 1 103 ? 2.606 -4.895 -3.804 1.00 61.41 103 ARG A N 1
ATOM 820 C CA . ARG A 1 103 ? 3.603 -4.245 -4.681 1.00 61.41 103 ARG A CA 1
ATOM 821 C C . ARG A 1 103 ? 4.441 -5.249 -5.478 1.00 61.41 103 ARG A C 1
ATOM 823 O O . ARG A 1 103 ? 4.764 -4.989 -6.636 1.00 61.41 103 ARG A O 1
ATOM 830 N N . ARG A 1 104 ? 4.773 -6.406 -4.890 1.00 63.50 104 ARG A N 1
ATOM 831 C CA . ARG A 1 104 ? 5.446 -7.504 -5.610 1.00 63.50 104 ARG A CA 1
ATOM 832 C C . ARG A 1 104 ? 4.523 -8.119 -6.662 1.00 63.50 104 ARG A C 1
ATOM 834 O O . ARG A 1 104 ? 4.970 -8.310 -7.785 1.00 63.50 104 ARG A O 1
ATOM 841 N N . TRP A 1 105 ? 3.246 -8.329 -6.348 1.00 67.56 105 TRP A N 1
ATOM 842 C CA . TRP A 1 105 ? 2.248 -8.827 -7.301 1.00 67.56 105 TRP A CA 1
ATOM 843 C C . TRP A 1 105 ? 2.052 -7.888 -8.494 1.00 67.56 105 TRP A C 1
ATOM 845 O O . TRP A 1 105 ? 2.066 -8.348 -9.629 1.00 67.56 105 TRP A O 1
ATOM 855 N N . ARG A 1 106 ? 1.979 -6.566 -8.275 1.00 76.38 106 ARG A N 1
ATOM 856 C CA . ARG A 1 106 ? 1.928 -5.589 -9.379 1.00 76.38 106 ARG A CA 1
ATOM 857 C C . ARG A 1 106 ? 3.167 -5.636 -10.277 1.00 76.38 106 ARG A C 1
ATOM 859 O O . ARG A 1 106 ? 3.026 -5.556 -11.489 1.00 76.38 106 ARG A O 1
ATOM 866 N N . ARG A 1 107 ? 4.369 -5.798 -9.711 1.00 82.19 107 ARG A N 1
ATOM 867 C CA . ARG A 1 107 ? 5.601 -5.954 -10.509 1.00 82.19 107 ARG A CA 1
ATOM 868 C C . ARG A 1 107 ? 5.599 -7.254 -11.312 1.00 82.19 107 ARG A C 1
ATOM 870 O O . ARG A 1 107 ? 5.958 -7.224 -12.480 1.00 82.19 107 ARG A O 1
ATOM 877 N N . TRP A 1 108 ? 5.144 -8.357 -10.721 1.00 85.88 108 TRP A N 1
ATOM 878 C CA . TRP A 1 108 ? 4.986 -9.629 -11.430 1.00 85.88 108 TRP A CA 1
ATOM 879 C C . TRP A 1 108 ? 3.948 -9.547 -12.555 1.00 85.88 108 TRP A C 1
ATOM 881 O O . TRP A 1 108 ? 4.218 -10.041 -13.640 1.00 85.88 108 TRP A O 1
ATOM 891 N N . LEU A 1 109 ? 2.818 -8.864 -12.346 1.00 87.69 109 LEU A N 1
ATOM 892 C CA . LEU A 1 109 ? 1.817 -8.633 -13.395 1.00 87.69 109 LEU A CA 1
ATOM 893 C C . LEU A 1 109 ? 2.367 -7.786 -14.549 1.00 87.69 109 LEU A C 1
ATOM 895 O O . LEU A 1 109 ? 2.115 -8.107 -15.706 1.00 87.69 109 LEU A O 1
ATOM 899 N N . ILE A 1 110 ? 3.143 -6.738 -14.252 1.00 91.69 110 ILE A N 1
ATOM 900 C CA . ILE A 1 110 ? 3.790 -5.912 -15.283 1.00 91.69 110 ILE A CA 1
ATOM 901 C C . ILE A 1 110 ? 4.808 -6.739 -16.074 1.00 91.69 110 ILE A C 1
ATOM 903 O O . ILE A 1 110 ? 4.797 -6.694 -17.299 1.00 91.69 110 ILE A O 1
ATOM 907 N N . LEU A 1 111 ? 5.654 -7.520 -15.394 1.00 94.25 111 LEU A N 1
ATOM 908 C CA . LEU A 1 111 ? 6.638 -8.383 -16.053 1.00 94.25 111 LEU A CA 1
ATOM 909 C C . LEU A 1 111 ? 5.973 -9.470 -16.900 1.00 94.25 111 LEU A C 1
ATOM 911 O O . LEU A 1 111 ? 6.413 -9.719 -18.015 1.00 94.25 111 LEU A O 1
ATOM 915 N N . LEU A 1 112 ? 4.898 -10.084 -16.404 1.00 95.00 112 LEU A N 1
ATOM 916 C CA . LEU A 1 112 ? 4.142 -11.096 -17.138 1.00 95.00 112 LEU A CA 1
ATOM 917 C C . LEU A 1 112 ? 3.488 -10.506 -18.391 1.00 95.00 112 LEU A C 1
ATOM 919 O O . LEU A 1 112 ? 3.569 -11.111 -19.453 1.00 95.00 112 LEU A O 1
ATOM 923 N N . ASN A 1 113 ? 2.904 -9.310 -18.295 1.00 92.56 113 ASN A N 1
ATOM 924 C CA . ASN A 1 113 ? 2.319 -8.623 -19.446 1.00 92.56 113 ASN A CA 1
ATOM 925 C C . ASN A 1 113 ? 3.400 -8.212 -20.467 1.00 92.56 113 ASN A C 1
ATOM 927 O O . ASN A 1 113 ? 3.252 -8.460 -21.659 1.00 92.56 113 ASN A O 1
ATOM 931 N N . ALA A 1 114 ? 4.540 -7.690 -20.000 1.00 95.62 114 ALA A N 1
ATOM 932 C CA . ALA A 1 114 ? 5.681 -7.374 -20.859 1.00 95.62 114 ALA A CA 1
ATOM 933 C C . ALA A 1 114 ? 6.233 -8.618 -21.577 1.00 95.62 114 ALA A C 1
ATOM 935 O O . ALA A 1 114 ? 6.486 -8.562 -22.776 1.00 95.62 114 ALA A O 1
ATOM 936 N N . LEU A 1 115 ? 6.371 -9.748 -20.875 1.00 96.50 115 LEU A N 1
ATOM 937 C CA . LEU A 1 115 ? 6.792 -11.025 -21.459 1.00 96.50 115 LEU A CA 1
ATOM 938 C C . LEU A 1 115 ? 5.799 -11.506 -22.526 1.00 96.50 115 LEU A C 1
ATOM 940 O O . LEU A 1 115 ? 6.213 -11.975 -23.582 1.00 96.50 115 LEU A O 1
ATOM 944 N N . LEU A 1 116 ? 4.497 -11.368 -22.264 1.00 95.75 116 LEU A N 1
ATOM 945 C CA . LEU A 1 116 ? 3.437 -11.763 -23.189 1.00 95.75 116 LEU A CA 1
ATOM 946 C C . LEU A 1 116 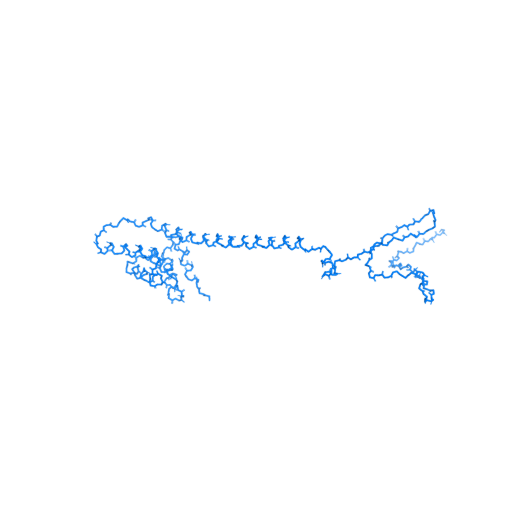? 3.481 -10.906 -24.463 1.00 95.75 116 LEU A C 1
ATOM 948 O O . LEU A 1 116 ? 3.456 -11.454 -25.562 1.00 95.75 116 LEU A O 1
ATOM 952 N N . LEU A 1 117 ? 3.660 -9.587 -24.332 1.00 95.00 117 LEU A N 1
ATOM 953 C CA . LEU A 1 117 ? 3.870 -8.683 -25.469 1.00 95.00 117 LEU A CA 1
ATOM 954 C C . LEU A 1 117 ? 5.132 -9.034 -26.267 1.00 95.00 117 LEU A C 1
ATOM 956 O O . LEU A 1 117 ? 5.096 -9.036 -27.495 1.00 95.00 117 LEU A O 1
ATOM 960 N N . LEU A 1 118 ? 6.229 -9.375 -25.587 1.00 96.12 118 LEU A N 1
ATOM 961 C CA . LEU A 1 118 ? 7.483 -9.774 -26.230 1.00 96.12 118 LEU A CA 1
ATOM 962 C C . LEU A 1 118 ? 7.305 -11.091 -27.004 1.00 96.12 118 LEU A C 1
ATOM 964 O O . LEU A 1 118 ? 7.706 -11.185 -28.160 1.00 96.12 118 LEU A O 1
ATOM 968 N N . ALA A 1 119 ? 6.632 -12.081 -26.413 1.00 94.56 119 ALA A N 1
ATOM 969 C CA . ALA A 1 119 ? 6.336 -13.357 -27.060 1.00 94.56 119 ALA A CA 1
ATOM 970 C C . ALA A 1 119 ? 5.427 -13.195 -28.291 1.00 94.56 119 ALA A C 1
ATOM 972 O O . ALA A 1 119 ? 5.676 -13.821 -29.322 1.00 94.56 119 ALA A O 1
ATOM 973 N N . VAL A 1 120 ? 4.407 -12.332 -28.209 1.00 94.81 120 VAL A N 1
ATOM 974 C CA . VAL A 1 120 ? 3.547 -11.984 -29.353 1.00 94.81 120 VAL A CA 1
ATOM 975 C C . VAL A 1 120 ? 4.362 -11.278 -30.435 1.00 94.81 120 VAL A C 1
ATOM 977 O O . VAL A 1 120 ? 4.284 -11.673 -31.594 1.00 94.81 120 VAL A O 1
ATOM 980 N N . GLY A 1 121 ? 5.191 -10.297 -30.074 1.00 91.50 121 GLY A N 1
ATOM 981 C CA . GLY A 1 121 ? 6.053 -9.585 -31.020 1.00 91.50 121 GLY A CA 1
ATOM 982 C C . GLY A 1 121 ? 7.022 -10.515 -31.754 1.00 91.50 121 GLY A C 1
ATOM 983 O O . GLY A 1 121 ? 7.123 -10.451 -32.976 1.00 91.50 121 GLY A O 1
ATOM 984 N N . VAL A 1 122 ? 7.667 -11.440 -31.036 1.00 92.88 122 VAL A N 1
ATOM 985 C CA . VAL A 1 122 ? 8.541 -12.466 -31.634 1.00 92.88 122 VAL A CA 1
ATOM 986 C C . VAL A 1 122 ? 7.752 -13.379 -32.569 1.00 92.88 122 VAL A C 1
ATOM 988 O O . VAL A 1 122 ? 8.203 -13.651 -33.677 1.00 92.88 122 VAL A O 1
ATOM 991 N N . ARG A 1 123 ? 6.555 -13.824 -32.168 1.00 88.06 123 ARG A N 1
ATOM 992 C CA . ARG A 1 123 ? 5.695 -14.650 -33.028 1.00 88.06 123 ARG A CA 1
ATOM 993 C C . ARG A 1 123 ? 5.295 -13.929 -34.311 1.00 88.06 123 ARG A C 1
ATOM 995 O O . ARG A 1 123 ? 5.355 -14.538 -35.372 1.00 88.06 123 ARG A O 1
ATOM 1002 N N . VAL A 1 124 ? 4.937 -12.651 -34.226 1.00 88.88 124 VAL A N 1
ATOM 1003 C CA . VAL A 1 124 ? 4.627 -11.821 -35.398 1.00 88.88 124 VAL A CA 1
ATOM 1004 C C . VAL A 1 124 ? 5.859 -11.665 -36.292 1.00 88.88 124 VAL A C 1
ATOM 1006 O O . VAL A 1 124 ? 5.742 -11.816 -37.501 1.00 88.88 124 VAL A O 1
ATOM 1009 N N . ALA A 1 125 ? 7.043 -11.436 -35.720 1.00 83.81 125 ALA A N 1
ATOM 1010 C CA . ALA A 1 125 ? 8.279 -11.312 -36.490 1.00 83.81 125 ALA A CA 1
ATOM 1011 C C . ALA A 1 125 ? 8.646 -12.603 -37.243 1.00 83.81 125 ALA A C 1
ATOM 1013 O O . ALA A 1 125 ? 9.035 -12.531 -38.404 1.00 83.81 125 ALA A O 1
ATOM 1014 N N . VAL A 1 126 ? 8.478 -13.778 -36.621 1.00 84.75 126 VAL A N 1
ATOM 1015 C CA . VAL A 1 126 ? 8.696 -15.074 -37.293 1.00 84.75 126 VAL A CA 1
ATOM 1016 C C . VAL A 1 126 ? 7.698 -15.270 -38.437 1.00 84.75 126 VAL A C 1
ATOM 1018 O O . VAL A 1 126 ? 8.108 -15.628 -39.534 1.00 84.75 126 VAL A O 1
ATOM 1021 N N . LEU A 1 127 ? 6.415 -14.955 -38.221 1.00 79.25 127 LEU A N 1
ATOM 1022 C CA . LEU A 1 127 ? 5.394 -15.033 -39.276 1.00 79.25 127 LEU A CA 1
ATOM 1023 C C . LEU A 1 127 ? 5.688 -14.085 -40.449 1.00 79.25 127 LEU A C 1
ATOM 1025 O O . LEU A 1 127 ? 5.463 -14.443 -41.601 1.00 79.25 127 LEU A O 1
ATOM 1029 N N . LEU A 1 128 ? 6.203 -12.884 -40.171 1.00 69.00 128 LEU A N 1
ATOM 1030 C CA . LEU A 1 128 ? 6.632 -11.949 -41.213 1.00 69.00 128 LEU A CA 1
ATOM 1031 C C . LEU A 1 128 ? 7.859 -12.471 -41.971 1.00 69.00 128 LEU A C 1
ATOM 1033 O O . LEU A 1 128 ? 7.910 -12.343 -43.188 1.00 69.00 128 LEU A O 1
ATOM 1037 N N . ALA A 1 129 ? 8.822 -13.080 -41.277 1.00 70.25 129 ALA A N 1
ATOM 1038 C CA . ALA A 1 129 ? 10.027 -13.625 -41.898 1.00 70.25 129 ALA A CA 1
ATOM 1039 C C . ALA A 1 129 ? 9.751 -14.859 -42.775 1.00 70.25 129 ALA A C 1
ATOM 1041 O O . ALA A 1 129 ? 10.433 -15.055 -43.775 1.00 70.25 129 ALA A O 1
ATOM 1042 N N . GLU A 1 130 ? 8.760 -15.682 -42.424 1.00 70.31 130 GLU A N 1
ATOM 1043 C CA . GLU A 1 130 ? 8.370 -16.856 -43.217 1.00 70.31 130 GLU A CA 1
ATOM 1044 C C . GLU A 1 130 ? 7.527 -16.494 -44.450 1.00 70.31 130 GLU A C 1
ATOM 1046 O O . GLU A 1 130 ? 7.552 -17.224 -45.438 1.00 70.31 130 GLU A O 1
ATOM 1051 N N . ASN A 1 131 ? 6.788 -15.380 -44.412 1.00 61.16 131 ASN A N 1
ATOM 1052 C CA . ASN A 1 131 ? 5.810 -15.032 -45.448 1.00 61.16 131 ASN A CA 1
ATOM 1053 C C . ASN A 1 131 ? 6.272 -13.922 -46.410 1.00 61.16 131 ASN A C 1
ATOM 1055 O O . ASN A 1 131 ? 5.617 -13.682 -47.421 1.00 61.16 131 ASN A O 1
ATOM 1059 N N . ILE A 1 132 ? 7.373 -13.229 -46.108 1.00 56.91 132 ILE A N 1
ATOM 1060 C CA . ILE A 1 132 ? 7.944 -12.186 -46.968 1.00 56.91 132 ILE A CA 1
ATOM 1061 C C . ILE A 1 132 ? 9.167 -12.761 -47.684 1.00 56.91 132 ILE A C 1
ATOM 1063 O O . ILE A 1 132 ? 10.203 -13.022 -47.074 1.00 56.91 132 ILE A O 1
ATOM 1067 N N . SER A 1 133 ? 9.047 -12.952 -48.997 1.00 59.03 133 SER A N 1
ATOM 1068 C CA . SER A 1 133 ? 10.173 -13.338 -49.846 1.00 59.03 133 SER A CA 1
ATOM 1069 C C . SER A 1 133 ? 11.223 -12.215 -49.880 1.00 59.03 133 SER A C 1
ATOM 1071 O O . SER A 1 133 ? 10.889 -11.031 -49.818 1.00 59.03 133 SER A O 1
ATOM 1073 N N . ALA A 1 134 ? 12.511 -12.556 -49.994 1.00 57.00 134 ALA A N 1
ATOM 1074 C CA . ALA A 1 134 ? 13.577 -11.552 -50.111 1.00 57.00 134 ALA A CA 1
ATOM 1075 C C . ALA A 1 134 ? 13.387 -10.616 -51.328 1.00 57.00 134 ALA A C 1
ATOM 1077 O O . ALA A 1 134 ? 13.909 -9.500 -51.330 1.00 57.00 134 ALA A O 1
ATOM 1078 N N . ASP A 1 135 ? 12.608 -11.048 -52.325 1.00 56.78 135 ASP A N 1
ATOM 1079 C CA . ASP A 1 135 ? 12.240 -10.254 -53.497 1.00 56.78 135 ASP A CA 1
ATOM 1080 C C . ASP A 1 135 ? 11.208 -9.150 -53.172 1.00 56.78 135 ASP A C 1
ATOM 1082 O O . ASP A 1 135 ? 11.293 -8.051 -53.727 1.00 56.78 135 ASP A O 1
ATOM 1086 N N . ASP A 1 136 ? 10.314 -9.351 -52.195 1.00 57.62 136 ASP A N 1
ATOM 1087 C CA . ASP A 1 136 ? 9.352 -8.321 -51.759 1.00 57.62 136 ASP A CA 1
ATOM 1088 C C . ASP A 1 136 ? 10.016 -7.190 -50.959 1.00 57.62 136 ASP A C 1
ATOM 1090 O O . ASP A 1 136 ? 9.666 -6.016 -51.115 1.00 57.62 136 ASP A O 1
ATOM 1094 N N . LEU A 1 137 ? 11.029 -7.506 -50.142 1.00 55.22 137 LEU A N 1
ATOM 1095 C CA . LEU A 1 137 ? 11.775 -6.493 -49.378 1.00 55.22 137 LEU A CA 1
ATOM 1096 C C . LEU A 1 137 ? 12.586 -5.565 -50.292 1.00 55.22 137 LEU A C 1
ATOM 1098 O O . LEU A 1 137 ? 12.691 -4.369 -50.018 1.00 55.22 137 LEU A O 1
ATOM 1102 N N . ARG A 1 138 ? 13.107 -6.084 -51.410 1.00 55.97 138 ARG A N 1
ATOM 1103 C CA . ARG A 1 138 ? 13.842 -5.295 -52.417 1.00 55.97 138 ARG A CA 1
ATOM 1104 C C . ARG A 1 138 ? 12.957 -4.277 -53.132 1.00 55.97 138 ARG A C 1
ATOM 1106 O O . ARG A 1 138 ? 13.441 -3.218 -53.518 1.00 55.97 138 ARG A O 1
ATOM 1113 N N . THR A 1 139 ? 11.664 -4.567 -53.252 1.00 59.66 139 THR A N 1
ATOM 1114 C CA . THR A 1 139 ? 10.686 -3.657 -53.864 1.00 59.66 139 THR A CA 1
ATOM 1115 C C . THR A 1 139 ? 10.340 -2.479 -52.943 1.00 59.66 139 THR A C 1
ATOM 1117 O O . THR A 1 139 ? 10.107 -1.369 -53.417 1.00 59.66 139 THR A O 1
ATOM 1120 N N . TRP A 1 140 ? 10.345 -2.690 -51.622 1.00 52.34 140 TRP A N 1
ATOM 1121 C CA . TRP A 1 140 ? 9.958 -1.670 -50.636 1.00 52.34 140 TRP A CA 1
ATOM 1122 C C . TRP A 1 140 ? 11.118 -0.842 -50.072 1.00 52.34 140 TRP A C 1
ATOM 1124 O O . TRP A 1 140 ? 10.892 0.284 -49.627 1.00 52.34 140 TRP A O 1
ATOM 1134 N N . LEU A 1 141 ? 12.351 -1.358 -50.079 1.00 64.25 141 LEU A N 1
ATOM 1135 C CA . LEU A 1 141 ? 13.519 -0.673 -49.511 1.00 64.25 141 LEU A CA 1
ATOM 1136 C C . LEU A 1 141 ? 14.635 -0.504 -50.568 1.00 64.25 141 LEU A C 1
ATOM 1138 O O . LEU A 1 141 ? 15.687 -1.133 -50.459 1.00 64.25 141 LEU A O 1
ATOM 1142 N N . PRO A 1 142 ? 14.457 0.378 -51.575 1.00 54.25 142 PRO A N 1
ATOM 1143 C CA . PRO A 1 142 ? 15.415 0.582 -52.675 1.00 54.25 142 PRO A CA 1
ATOM 1144 C C . PRO A 1 142 ? 16.751 1.217 -52.250 1.00 54.25 142 PRO A C 1
ATOM 1146 O O . PRO A 1 142 ? 17.627 1.441 -53.079 1.00 54.25 142 PRO A O 1
ATOM 1149 N N . PHE A 1 143 ? 16.911 1.545 -50.968 1.00 54.81 143 PHE A N 1
ATOM 1150 C CA . PHE A 1 143 ? 18.122 2.151 -50.420 1.00 54.81 143 PHE A CA 1
ATOM 1151 C C . PHE A 1 143 ? 19.176 1.126 -49.986 1.00 54.81 143 PHE A C 1
ATOM 1153 O O . PHE A 1 143 ? 20.302 1.515 -49.687 1.00 54.81 143 PHE A O 1
ATOM 1160 N N . PHE A 1 144 ? 18.842 -0.168 -49.943 1.00 50.19 144 PHE A N 1
ATOM 1161 C CA . PHE A 1 144 ? 19.818 -1.223 -49.678 1.00 50.19 144 PHE 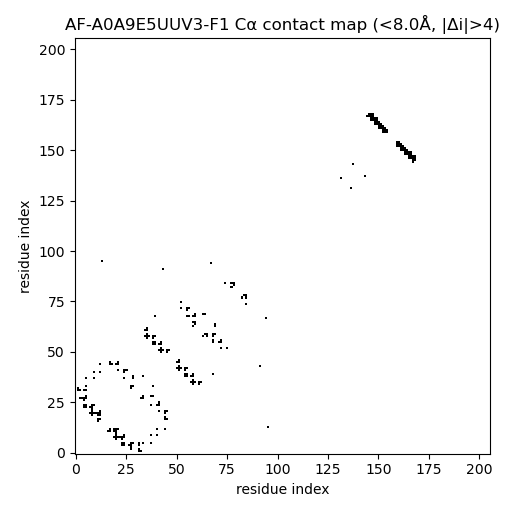A CA 1
ATOM 1162 C C . PHE A 1 144 ? 20.487 -1.677 -50.985 1.00 50.19 144 PHE A C 1
ATOM 1164 O O . PHE A 1 144 ? 20.178 -2.728 -51.535 1.00 50.19 144 PHE A O 1
ATOM 1171 N N . ASP A 1 145 ? 21.357 -0.793 -51.473 1.00 54.91 145 ASP A N 1
ATOM 1172 C CA . ASP A 1 145 ? 22.529 -0.983 -52.340 1.00 54.91 145 ASP A CA 1
ATOM 1173 C C . ASP A 1 145 ? 22.602 -2.245 -53.228 1.00 54.91 145 ASP A C 1
ATOM 1175 O O . ASP A 1 145 ? 23.016 -3.325 -52.804 1.00 54.91 145 ASP A O 1
ATOM 1179 N N . ASP A 1 146 ? 22.319 -2.063 -54.521 1.00 63.19 146 ASP A N 1
ATOM 1180 C CA . ASP A 1 146 ? 22.657 -3.006 -55.592 1.00 63.19 146 ASP A CA 1
ATOM 1181 C C . ASP A 1 146 ? 23.910 -2.470 -56.317 1.00 63.19 146 ASP A C 1
ATOM 1183 O O . ASP A 1 146 ? 23.836 -1.760 -57.329 1.00 63.19 146 ASP A O 1
ATOM 1187 N N . THR A 1 147 ? 25.089 -2.715 -55.736 1.00 65.12 147 THR A N 1
ATOM 1188 C CA . THR A 1 147 ? 26.381 -2.329 -56.324 1.00 65.12 147 THR A CA 1
ATOM 1189 C C . THR A 1 147 ? 26.835 -3.363 -57.358 1.00 65.12 147 THR A C 1
ATOM 1191 O O . THR A 1 147 ? 26.590 -4.567 -57.249 1.00 65.12 147 THR A O 1
ATOM 1194 N N . ARG A 1 148 ? 27.497 -2.905 -58.423 1.00 61.31 148 ARG A N 1
ATOM 1195 C CA . ARG A 1 148 ? 28.150 -3.749 -59.429 1.00 61.31 148 ARG A CA 1
ATOM 1196 C C . ARG A 1 148 ? 29.657 -3.549 -59.317 1.00 61.31 148 ARG A C 1
ATOM 1198 O O . ARG A 1 148 ? 30.140 -2.419 -59.347 1.00 61.31 148 ARG A O 1
ATOM 1205 N N . ARG A 1 149 ? 30.415 -4.644 -59.223 1.00 65.19 149 ARG A N 1
ATOM 1206 C CA . ARG A 1 149 ? 31.875 -4.597 -59.378 1.00 65.19 149 ARG A CA 1
ATOM 1207 C C . ARG A 1 149 ? 32.223 -4.492 -60.846 1.00 65.19 149 ARG A C 1
ATOM 1209 O O . ARG A 1 149 ? 31.796 -5.329 -61.641 1.00 65.19 149 ARG A O 1
ATOM 1216 N N . ILE A 1 150 ? 33.020 -3.490 -61.180 1.00 67.31 150 ILE A N 1
ATOM 1217 C CA . ILE A 1 150 ? 33.624 -3.356 -62.499 1.00 67.31 150 ILE A CA 1
ATOM 1218 C C . ILE A 1 150 ? 35.131 -3.513 -62.310 1.00 67.31 150 ILE A C 1
ATOM 1220 O O . ILE A 1 150 ? 35.727 -2.901 -61.421 1.00 67.31 150 ILE A O 1
ATOM 1224 N N . GLN A 1 151 ? 35.732 -4.386 -63.113 1.00 72.38 151 GLN A N 1
ATOM 1225 C CA . GLN A 1 151 ? 37.170 -4.613 -63.124 1.00 72.38 151 GLN A CA 1
ATOM 1226 C C . GLN A 1 151 ? 37.749 -3.969 -64.376 1.00 72.38 151 GLN A C 1
ATOM 1228 O O . GLN A 1 151 ? 37.296 -4.252 -65.482 1.00 72.38 151 GLN A O 1
ATOM 1233 N N . PHE A 1 152 ? 38.756 -3.123 -64.189 1.00 69.62 152 PHE A N 1
ATOM 1234 C CA . PHE A 1 152 ? 39.486 -2.494 -65.282 1.00 69.62 152 PHE A CA 1
ATOM 1235 C C . PHE A 1 152 ? 40.910 -3.036 -65.288 1.00 69.62 152 PHE A C 1
ATOM 1237 O O . PHE A 1 152 ? 41.573 -3.063 -64.249 1.00 69.62 152 PHE A O 1
ATOM 1244 N N . THR A 1 153 ? 41.378 -3.469 -66.451 1.00 67.75 153 THR A N 1
ATOM 1245 C CA . THR A 1 153 ? 42.764 -3.878 -66.695 1.00 67.75 153 THR A CA 1
ATOM 1246 C C . THR A 1 153 ? 43.434 -2.822 -67.556 1.00 67.75 153 THR A C 1
ATOM 1248 O O . THR A 1 153 ? 42.956 -2.531 -68.649 1.00 67.75 153 THR A O 1
ATOM 1251 N N . VAL A 1 154 ? 44.523 -2.232 -67.061 1.00 71.38 154 VAL A N 1
ATOM 1252 C CA . VAL A 1 154 ? 45.283 -1.204 -67.780 1.00 71.38 154 VAL A CA 1
ATOM 1253 C C . VAL A 1 154 ? 46.688 -1.731 -68.056 1.00 71.38 154 VAL A C 1
ATOM 1255 O O . VAL A 1 154 ? 47.442 -2.003 -67.121 1.00 71.38 154 VAL A O 1
ATOM 1258 N N . GLY A 1 155 ? 47.034 -1.868 -69.336 1.00 67.88 155 GLY A N 1
ATOM 1259 C CA . GLY A 1 155 ? 48.345 -2.321 -69.813 1.00 67.88 155 GLY A CA 1
ATOM 1260 C C . GLY A 1 155 ? 48.236 -3.404 -70.887 1.00 67.88 155 GLY A C 1
ATOM 1261 O O . GLY A 1 155 ? 47.208 -4.067 -70.989 1.00 67.88 155 GLY A O 1
ATOM 1262 N N . ASP A 1 156 ? 49.296 -3.563 -71.679 1.00 69.62 156 ASP A N 1
ATOM 1263 C CA . ASP A 1 156 ? 49.431 -4.641 -72.667 1.00 69.62 156 ASP A CA 1
ATOM 1264 C C . ASP A 1 156 ? 50.228 -5.814 -72.063 1.00 69.62 156 ASP A C 1
ATOM 1266 O O . ASP A 1 156 ? 51.007 -5.624 -71.122 1.00 69.62 156 ASP A O 1
ATOM 1270 N N . GLU A 1 157 ? 49.983 -7.015 -72.584 1.00 62.78 157 GLU A N 1
ATOM 1271 C CA . GLU A 1 157 ? 49.991 -8.365 -71.988 1.00 62.78 157 GLU A CA 1
ATOM 1272 C C . GLU A 1 157 ? 51.127 -8.768 -71.017 1.00 62.78 157 GLU A C 1
ATOM 1274 O O . GLU A 1 157 ? 50.982 -9.756 -70.300 1.00 62.78 157 GLU A O 1
ATOM 1279 N N . ALA A 1 158 ? 52.225 -8.021 -70.900 1.00 56.97 158 ALA A N 1
ATOM 1280 C CA . ALA A 1 158 ? 53.345 -8.347 -70.008 1.00 56.97 158 ALA A CA 1
ATOM 1281 C C . ALA A 1 158 ? 53.355 -7.588 -68.660 1.00 56.97 158 ALA A C 1
ATOM 1283 O O . ALA A 1 158 ? 54.214 -7.862 -67.820 1.00 56.97 158 ALA A O 1
ATOM 1284 N N . GLY A 1 159 ? 52.429 -6.647 -68.422 1.00 59.44 159 GLY A N 1
ATOM 1285 C CA . GLY A 1 159 ? 52.446 -5.811 -67.208 1.00 59.44 159 GLY A CA 1
ATOM 1286 C C . GLY A 1 159 ? 51.114 -5.177 -66.802 1.00 59.44 159 GLY A C 1
ATOM 1287 O O . GLY A 1 159 ? 51.115 -4.099 -66.209 1.00 59.44 159 GLY A O 1
ATOM 1288 N N . ALA A 1 160 ? 49.983 -5.801 -67.139 1.00 67.38 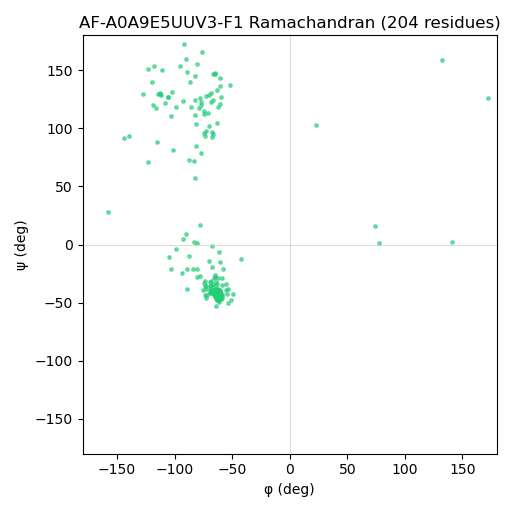160 ALA A N 1
ATOM 1289 C CA . ALA A 1 160 ? 48.668 -5.225 -66.874 1.00 67.38 160 ALA A CA 1
ATOM 1290 C C . ALA A 1 160 ? 48.365 -5.127 -65.367 1.00 67.38 160 ALA A C 1
ATOM 1292 O O . ALA A 1 160 ? 48.375 -6.119 -64.636 1.00 67.38 160 ALA A O 1
ATOM 1293 N N . LEU A 1 161 ? 48.049 -3.915 -64.908 1.00 58.56 161 LEU A N 1
ATOM 1294 C CA . LEU A 1 161 ? 47.566 -3.648 -63.555 1.00 58.56 161 LEU A CA 1
ATOM 1295 C C . LEU A 1 161 ? 46.038 -3.676 -63.567 1.00 58.56 161 LEU A C 1
ATOM 1297 O O . LEU A 1 161 ? 45.397 -2.943 -64.325 1.00 58.56 161 LEU A O 1
ATOM 1301 N N . SER A 1 162 ? 45.449 -4.532 -62.733 1.00 67.62 162 SER A N 1
ATOM 1302 C CA . SER A 1 162 ? 43.997 -4.630 -62.590 1.00 67.62 162 SER A CA 1
ATOM 1303 C C . SER A 1 162 ? 43.511 -3.924 -61.330 1.00 67.62 162 SER A C 1
ATOM 1305 O O . SER A 1 162 ? 44.008 -4.204 -60.238 1.00 67.62 162 SER A O 1
ATOM 1307 N N . PHE A 1 163 ? 42.484 -3.092 -61.469 1.00 69.19 163 PHE A N 1
ATOM 1308 C CA . PHE A 1 163 ? 41.811 -2.430 -60.355 1.00 69.19 163 PHE A CA 1
ATOM 1309 C C . PHE A 1 163 ? 40.336 -2.833 -60.331 1.00 69.19 163 PHE A C 1
ATOM 1311 O O . PHE A 1 163 ? 39.693 -2.942 -61.377 1.00 69.19 163 PHE A O 1
ATOM 1318 N N . GLN A 1 164 ? 39.803 -3.061 -59.132 1.00 70.00 164 GLN A N 1
ATOM 1319 C CA . GLN A 1 164 ? 38.388 -3.353 -58.914 1.00 70.00 164 GLN A CA 1
ATOM 1320 C C . GLN A 1 164 ? 37.743 -2.182 -58.184 1.00 70.00 164 GLN A C 1
ATOM 1322 O O . GLN A 1 164 ? 38.246 -1.745 -57.149 1.00 70.00 164 GLN A O 1
ATOM 1327 N N . VAL A 1 165 ? 36.632 -1.686 -58.725 1.00 70.31 165 VAL A N 1
ATOM 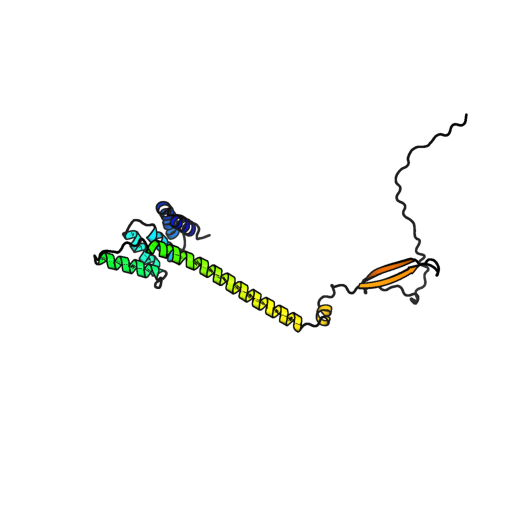1328 C CA . VAL A 1 165 ? 35.851 -0.607 -58.116 1.00 70.31 165 VAL A CA 1
ATOM 1329 C C . VAL A 1 165 ? 34.399 -1.060 -58.009 1.00 70.31 165 VAL A C 1
ATOM 1331 O O . VAL A 1 165 ? 33.815 -1.565 -58.971 1.00 70.31 165 VAL A O 1
ATOM 1334 N N . GLU A 1 166 ? 33.825 -0.911 -56.819 1.00 69.44 166 GLU A N 1
ATOM 1335 C CA . GLU A 1 166 ? 32.396 -1.101 -56.581 1.00 69.44 166 GLU A CA 1
ATOM 1336 C C . GLU A 1 166 ? 31.673 0.204 -56.902 1.00 69.44 166 GLU A C 1
ATOM 1338 O O . GLU A 1 166 ? 31.947 1.236 -56.292 1.00 69.44 166 GLU A O 1
ATOM 1343 N N . VAL A 1 167 ? 30.771 0.165 -57.884 1.00 74.56 167 VAL A N 1
ATOM 1344 C CA . VAL A 1 167 ? 29.947 1.319 -58.257 1.00 74.56 167 VAL A CA 1
ATOM 1345 C C . VAL A 1 167 ? 28.461 0.975 -58.158 1.00 74.56 167 VAL A C 1
ATOM 1347 O O . VAL A 1 167 ? 28.082 -0.181 -58.364 1.00 74.56 167 VAL A O 1
ATOM 1350 N N . PRO A 1 168 ? 27.584 1.949 -57.873 1.00 68.94 168 PRO A N 1
ATOM 1351 C CA . PRO A 1 168 ? 26.141 1.736 -57.929 1.00 68.94 168 PRO A CA 1
ATOM 1352 C C . PRO A 1 168 ? 25.694 1.343 -59.345 1.00 68.94 168 PRO A C 1
ATOM 1354 O O . PRO A 1 168 ? 26.186 1.903 -60.325 1.00 68.94 168 PRO A O 1
ATOM 1357 N N . ARG A 1 169 ? 24.710 0.442 -59.489 1.00 60.56 169 ARG A N 1
ATOM 1358 C CA . ARG A 1 169 ? 24.158 0.065 -60.812 1.00 60.56 169 ARG A CA 1
ATOM 1359 C C . ARG A 1 169 ? 23.523 1.218 -61.597 1.00 60.56 169 ARG A C 1
ATOM 1361 O O . ARG A 1 169 ? 23.306 1.076 -62.795 1.00 60.56 169 ARG A O 1
ATOM 1368 N N . SER A 1 170 ? 23.234 2.348 -60.951 1.00 61.66 170 SER A N 1
ATOM 1369 C CA . SER A 1 170 ? 22.754 3.563 -61.620 1.00 61.66 170 SER A CA 1
ATOM 1370 C C . SER A 1 170 ? 23.824 4.251 -62.474 1.00 61.66 170 SER A C 1
ATOM 1372 O O . SER A 1 170 ? 23.491 5.111 -63.288 1.00 61.66 170 SER A O 1
ATOM 1374 N N . TRP A 1 171 ? 25.101 3.894 -62.311 1.00 65.12 171 TRP A N 1
ATOM 1375 C CA . TRP A 1 171 ? 26.186 4.444 -63.114 1.00 65.12 171 TRP A CA 1
ATOM 1376 C C . TRP A 1 171 ? 26.278 3.710 -64.453 1.00 65.12 171 TRP A C 1
ATOM 1378 O O . TRP A 1 171 ? 26.666 2.544 -64.521 1.00 65.12 171 TRP A O 1
ATOM 1388 N N . TYR A 1 172 ? 25.938 4.416 -65.530 1.00 57.56 172 TYR A N 1
ATOM 1389 C CA . TYR A 1 172 ? 26.203 3.962 -66.891 1.00 57.56 172 TYR A CA 1
ATOM 1390 C C . TYR A 1 172 ? 27.681 4.187 -67.222 1.00 57.56 172 TYR A C 1
ATOM 1392 O O . TYR A 1 172 ? 28.163 5.319 -67.210 1.00 57.56 172 TYR A O 1
ATOM 1400 N N . LEU A 1 173 ? 28.397 3.107 -67.539 1.00 60.09 173 LEU A N 1
ATOM 1401 C CA . LEU A 1 173 ? 29.657 3.211 -68.270 1.00 60.09 173 LEU A CA 1
ATOM 1402 C C . LEU A 1 173 ? 29.346 3.807 -69.646 1.00 60.09 173 LEU A C 1
ATOM 1404 O O . LEU A 1 173 ? 28.406 3.368 -70.311 1.00 60.09 173 LEU A O 1
ATOM 1408 N N . ALA A 1 174 ? 30.119 4.804 -70.068 1.00 55.41 174 ALA A N 1
ATOM 1409 C CA . ALA A 1 174 ? 30.097 5.246 -71.453 1.00 55.41 174 ALA A CA 1
ATOM 1410 C C . ALA A 1 174 ? 30.680 4.111 -72.303 1.00 55.41 174 ALA A C 1
ATOM 1412 O O . ALA A 1 174 ? 31.894 3.938 -72.355 1.00 55.41 174 ALA A O 1
ATOM 1413 N N . ASP A 1 175 ? 29.807 3.289 -72.879 1.00 49.97 175 ASP A N 1
ATOM 1414 C CA . ASP A 1 175 ? 30.216 2.228 -73.790 1.00 49.97 175 ASP A CA 1
ATOM 1415 C C . ASP A 1 175 ? 30.801 2.850 -75.066 1.00 49.97 175 ASP A C 1
ATOM 1417 O O . ASP A 1 175 ? 30.334 3.896 -75.536 1.00 49.97 175 ASP A O 1
ATOM 1421 N N . GLU A 1 176 ? 31.789 2.183 -75.661 1.00 48.78 176 GLU A N 1
ATOM 1422 C CA . GLU A 1 176 ? 32.479 2.616 -76.889 1.00 48.78 176 GLU A CA 1
ATOM 1423 C C . GLU A 1 176 ? 31.540 2.735 -78.111 1.00 48.78 176 GLU A C 1
ATOM 1425 O O . GLU A 1 176 ? 31.932 3.232 -79.164 1.00 48.78 176 GLU A O 1
ATOM 1430 N N . GLY A 1 177 ? 30.276 2.322 -77.969 1.00 44.97 177 GLY A N 1
ATOM 1431 C CA . GLY A 1 177 ? 29.232 2.419 -78.986 1.00 44.97 177 GLY A CA 1
ATOM 1432 C C . GLY A 1 177 ? 28.350 3.672 -78.933 1.00 44.97 177 GLY A C 1
ATOM 1433 O O . GLY A 1 177 ? 27.393 3.736 -79.701 1.00 44.97 177 GLY A O 1
ATOM 1434 N N . SER A 1 178 ? 28.602 4.653 -78.056 1.00 40.25 178 SER A N 1
ATOM 1435 C CA . SER A 1 178 ? 27.772 5.868 -77.987 1.00 40.25 178 SER A CA 1
ATOM 1436 C C . SER A 1 178 ? 28.054 6.814 -79.172 1.00 40.25 178 SER A C 1
ATOM 1438 O O . SER A 1 178 ? 29.163 7.347 -79.277 1.00 40.25 178 SER A O 1
ATOM 1440 N N . PRO A 1 179 ? 27.088 7.069 -80.078 1.00 44.22 179 PRO A N 1
ATOM 1441 C CA . PRO A 1 179 ? 27.299 7.914 -81.246 1.00 44.22 179 PRO A CA 1
ATOM 1442 C C . PRO A 1 179 ? 27.138 9.388 -80.858 1.00 44.22 179 PRO A C 1
ATOM 1444 O O . PRO A 1 179 ? 26.159 10.045 -81.201 1.00 44.22 179 PRO A O 1
ATOM 1447 N N . ALA A 1 180 ? 28.106 9.924 -80.123 1.00 39.81 180 ALA A N 1
ATOM 1448 C CA . ALA A 1 180 ? 28.251 11.358 -79.913 1.00 39.81 180 ALA A CA 1
ATOM 1449 C C . ALA A 1 180 ? 29.745 11.692 -79.868 1.00 39.81 180 ALA A C 1
ATOM 1451 O O . ALA A 1 180 ? 30.408 11.583 -78.841 1.00 39.81 180 ALA A O 1
ATOM 1452 N N . GLY A 1 181 ? 30.277 12.031 -81.042 1.00 42.22 181 GLY A N 1
ATOM 1453 C CA . GLY A 1 181 ? 31.683 12.331 -81.254 1.00 42.22 181 GLY A CA 1
ATOM 1454 C C . GLY A 1 181 ? 32.191 13.514 -80.428 1.00 42.22 181 GLY A C 1
ATOM 1455 O O . GLY A 1 181 ? 31.579 14.579 -80.377 1.00 42.22 181 GLY A O 1
ATOM 1456 N N . GLY A 1 182 ? 33.374 13.322 -79.851 1.00 33.88 182 GLY A N 1
ATOM 1457 C CA . GLY A 1 182 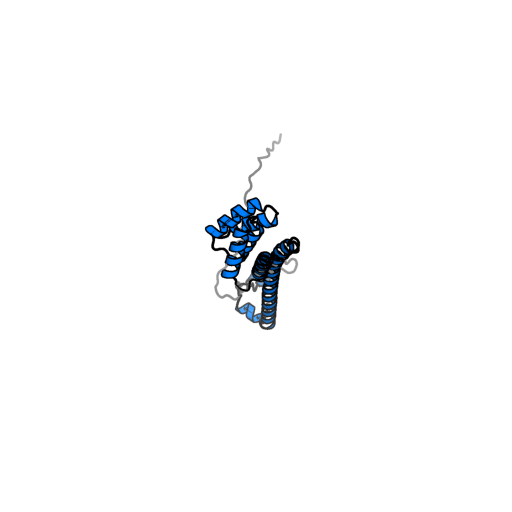? 34.226 14.367 -79.297 1.00 33.88 182 GLY A CA 1
ATOM 1458 C C . GLY A 1 182 ? 35.406 13.739 -78.547 1.00 33.88 182 GLY A C 1
ATOM 1459 O O . GLY A 1 182 ? 35.172 12.898 -77.681 1.00 33.88 182 GLY A O 1
ATOM 1460 N N . PRO A 1 183 ? 36.672 14.086 -78.846 1.00 39.72 183 PRO A N 1
ATOM 1461 C CA . PRO A 1 183 ? 37.810 13.548 -78.111 1.00 39.72 183 PRO A CA 1
ATOM 1462 C C . PRO A 1 183 ? 37.879 14.194 -76.721 1.00 39.72 183 PRO A C 1
ATOM 1464 O O . PRO A 1 183 ? 38.491 15.244 -76.535 1.00 39.72 183 PRO A O 1
ATOM 1467 N N . CYS A 1 184 ? 37.275 13.559 -75.719 1.00 37.62 184 CYS A N 1
ATOM 1468 C CA . CYS A 1 184 ? 37.570 13.856 -74.320 1.00 37.62 184 CYS A CA 1
ATOM 1469 C C . CYS A 1 184 ? 38.909 13.206 -73.953 1.00 37.62 184 CYS A C 1
ATOM 1471 O O . CYS A 1 184 ? 38.968 12.148 -73.333 1.00 37.62 184 CYS A O 1
ATOM 1473 N N . ALA A 1 185 ? 40.002 13.850 -74.362 1.00 35.97 185 ALA A N 1
ATOM 1474 C CA . ALA A 1 185 ? 41.322 13.571 -73.823 1.00 35.97 185 ALA A CA 1
ATOM 1475 C C . ALA A 1 185 ? 41.312 13.925 -72.327 1.00 35.97 185 ALA A C 1
ATOM 1477 O O . ALA A 1 185 ? 41.328 15.099 -71.950 1.00 35.97 185 ALA A O 1
ATOM 1478 N N . ILE A 1 186 ? 41.258 12.907 -71.468 1.00 39.75 186 ILE A N 1
ATOM 1479 C CA . ILE A 1 186 ? 41.448 13.058 -70.025 1.00 39.75 186 ILE A CA 1
ATOM 1480 C C . ILE A 1 186 ? 42.907 13.481 -69.811 1.00 39.75 186 ILE A C 1
ATOM 1482 O O . ILE A 1 186 ? 43.829 12.670 -69.805 1.00 39.75 186 ILE A O 1
ATOM 1486 N N . SER A 1 187 ? 43.125 14.791 -69.696 1.00 31.58 187 SER A N 1
ATOM 1487 C CA . SER A 1 187 ? 44.407 15.383 -69.327 1.00 31.58 187 SER A CA 1
ATOM 1488 C C . SER A 1 187 ? 44.636 15.163 -67.832 1.00 31.58 187 SER A C 1
ATOM 1490 O O . SER A 1 187 ? 44.144 15.914 -66.987 1.00 31.58 187 SER A O 1
ATOM 1492 N N . CYS A 1 188 ? 45.374 14.108 -67.491 1.00 33.75 188 CYS A N 1
ATOM 1493 C CA . CYS A 1 188 ? 45.900 13.907 -66.147 1.00 33.75 188 CYS A CA 1
ATOM 1494 C C . CYS A 1 188 ? 46.959 14.984 -65.857 1.00 33.75 188 CYS A C 1
ATOM 1496 O O . CYS A 1 188 ? 48.136 14.813 -66.166 1.00 33.75 188 CYS A O 1
ATOM 1498 N N . ARG A 1 189 ? 46.555 16.113 -65.264 1.00 29.06 189 ARG A N 1
ATOM 1499 C CA . ARG A 1 189 ? 47.486 17.061 -64.631 1.00 29.06 189 ARG A CA 1
ATOM 1500 C C . ARG A 1 189 ? 47.878 16.524 -63.248 1.00 29.06 189 ARG A C 1
ATOM 1502 O O . ARG A 1 189 ? 47.003 16.432 -62.388 1.00 29.06 189 ARG A O 1
ATOM 1509 N N . PRO A 1 190 ? 49.158 16.221 -62.975 1.00 36.22 190 PRO A N 1
ATOM 1510 C CA . PRO A 1 190 ? 49.589 15.910 -61.623 1.00 36.22 190 PRO A CA 1
ATOM 1511 C C . PRO A 1 190 ? 49.642 17.210 -60.813 1.00 36.22 190 PRO A C 1
ATOM 1513 O O . PRO A 1 190 ? 50.446 18.104 -61.078 1.00 36.22 190 PRO A O 1
ATOM 1516 N N . ASN A 1 191 ? 48.745 17.331 -59.838 1.00 34.09 191 ASN A N 1
ATOM 1517 C CA . ASN A 1 191 ? 48.689 18.451 -58.907 1.00 34.09 191 ASN A CA 1
ATOM 1518 C C . ASN A 1 191 ? 49.729 18.232 -57.791 1.00 34.09 191 ASN A C 1
ATOM 1520 O O . ASN A 1 191 ? 49.421 17.664 -56.747 1.00 34.09 191 ASN A O 1
ATOM 1524 N N . PHE A 1 192 ? 50.983 18.629 -58.029 1.00 39.31 192 PHE A N 1
ATOM 1525 C CA . PHE A 1 192 ? 52.011 18.661 -56.984 1.00 39.31 192 PHE A CA 1
ATOM 1526 C C . PHE A 1 192 ? 51.865 19.946 -56.159 1.00 39.31 192 PHE A C 1
ATOM 1528 O O . PHE A 1 192 ? 52.250 21.037 -56.585 1.00 39.31 192 PHE A O 1
ATOM 1535 N N . HIS A 1 193 ? 51.307 19.805 -54.956 1.00 41.03 193 HIS A N 1
ATOM 1536 C CA . HIS A 1 193 ? 51.329 20.839 -53.927 1.00 41.03 193 HIS A CA 1
ATOM 1537 C C . HIS A 1 193 ? 52.782 21.176 -53.547 1.00 41.03 193 HIS A C 1
ATOM 1539 O O . HIS A 1 193 ? 53.542 20.319 -53.099 1.00 41.03 193 HIS A O 1
ATOM 1545 N N . ARG A 1 194 ? 53.157 22.450 -53.731 1.00 39.06 194 ARG A N 1
ATOM 1546 C CA . ARG A 1 194 ? 54.402 23.057 -53.236 1.00 39.06 194 ARG A CA 1
ATOM 1547 C C . ARG A 1 194 ? 54.477 22.970 -51.709 1.00 39.06 194 ARG A C 1
ATOM 1549 O O . ARG A 1 194 ? 53.608 23.517 -51.036 1.00 39.06 194 ARG A O 1
ATOM 1556 N N . SER A 1 195 ? 55.581 22.429 -51.203 1.00 37.69 195 SER A N 1
ATOM 1557 C CA . SER A 1 195 ? 56.163 22.798 -49.905 1.00 37.69 195 SER A CA 1
ATOM 1558 C C . SER A 1 195 ? 57.488 23.545 -50.137 1.00 37.69 195 SER A C 1
ATOM 1560 O O . SER A 1 195 ? 58.119 23.341 -51.177 1.00 37.69 195 SER A O 1
ATOM 1562 N N . PRO A 1 196 ? 57.877 24.467 -49.236 1.00 41.56 196 PRO A N 1
ATOM 1563 C CA . PRO A 1 196 ? 58.855 25.518 -49.514 1.00 41.56 196 PRO A CA 1
ATOM 1564 C C . PRO A 1 196 ? 60.319 25.056 -49.423 1.00 41.56 196 PRO A C 1
ATOM 1566 O O . PRO A 1 196 ? 60.657 24.094 -48.739 1.00 41.56 196 PRO A O 1
ATOM 1569 N N . ALA A 1 197 ? 61.169 25.789 -50.142 1.00 44.97 197 ALA A N 1
ATOM 1570 C CA . ALA A 1 197 ? 62.591 25.547 -50.367 1.00 44.97 197 ALA A CA 1
ATOM 1571 C C . ALA A 1 197 ? 63.484 25.637 -49.107 1.00 44.97 197 ALA A C 1
ATOM 1573 O O . ALA A 1 197 ? 63.263 26.515 -48.271 1.00 44.97 197 ALA A O 1
ATOM 1574 N N . PRO A 1 198 ? 64.563 24.832 -49.023 1.00 46.22 198 PRO A N 1
ATOM 1575 C CA . PRO A 1 198 ? 65.754 25.131 -48.225 1.00 46.22 198 PRO A CA 1
ATOM 1576 C C . PRO A 1 198 ? 66.829 25.917 -49.033 1.00 46.22 198 PRO A C 1
ATOM 1578 O O . PRO A 1 198 ? 66.786 25.921 -50.264 1.00 46.22 198 PRO A O 1
ATOM 1581 N N . PRO A 1 199 ? 67.765 26.623 -48.359 1.00 50.91 199 PRO A N 1
ATOM 1582 C CA . PRO A 1 199 ? 68.596 27.699 -48.932 1.00 50.91 199 PRO A CA 1
ATOM 1583 C C . PRO A 1 199 ? 69.768 27.231 -49.828 1.00 50.91 199 PRO A C 1
ATOM 1585 O O . PRO A 1 199 ? 70.132 26.056 -49.803 1.00 50.91 199 PRO A O 1
ATOM 1588 N N . PRO A 1 200 ? 70.385 28.147 -50.612 1.00 42.06 200 PRO A N 1
ATOM 1589 C CA . PRO A 1 200 ? 71.388 27.801 -51.620 1.00 42.06 200 PRO A CA 1
ATOM 1590 C C . PRO A 1 200 ? 72.741 27.390 -51.018 1.00 42.06 200 PRO A C 1
ATOM 1592 O O . PRO A 1 200 ? 73.356 28.136 -50.256 1.00 42.06 200 PRO A O 1
ATOM 1595 N N . CYS A 1 201 ? 73.248 26.229 -51.440 1.00 36.91 201 CYS A N 1
ATOM 1596 C CA . CYS A 1 201 ? 74.651 25.859 -51.278 1.00 36.91 201 CYS A CA 1
ATOM 1597 C C . CYS A 1 201 ? 75.518 26.714 -52.212 1.00 36.91 201 CYS A C 1
ATOM 1599 O O . CYS A 1 201 ? 75.450 26.582 -53.434 1.00 36.91 201 CYS A O 1
ATOM 1601 N N . GLY A 1 202 ? 76.342 27.585 -51.629 1.00 36.88 202 GLY A N 1
ATOM 1602 C CA . GLY A 1 202 ? 77.441 28.238 -52.329 1.00 36.88 202 GLY A CA 1
ATOM 1603 C C . GLY A 1 202 ? 78.544 27.231 -52.656 1.00 36.88 202 GLY A C 1
ATOM 1604 O O . GLY A 1 202 ? 79.019 26.516 -51.777 1.00 36.88 202 GLY A O 1
ATOM 1605 N N . ALA A 1 203 ? 78.956 27.198 -53.920 1.00 35.38 203 ALA A N 1
ATOM 1606 C CA . ALA A 1 203 ? 80.206 26.593 -54.353 1.00 35.38 203 ALA A CA 1
ATOM 1607 C C . ALA A 1 203 ? 81.243 27.714 -54.517 1.00 35.38 203 ALA A C 1
ATOM 1609 O O . ALA A 1 203 ? 81.052 28.617 -55.329 1.00 35.38 203 ALA A O 1
ATOM 1610 N N . SER A 1 204 ? 82.329 27.650 -53.745 1.00 32.47 204 SER A N 1
ATOM 1611 C CA . SER A 1 204 ? 83.579 28.354 -54.039 1.00 32.47 204 SER A CA 1
ATOM 1612 C C . SER A 1 204 ? 84.594 27.328 -54.534 1.00 32.47 204 SER A C 1
ATOM 1614 O O . SER A 1 204 ? 84.829 26.319 -53.872 1.00 32.47 204 SER A O 1
ATOM 1616 N N . PHE A 1 205 ? 85.180 27.605 -55.696 1.00 38.53 205 PHE A N 1
ATOM 1617 C CA . PHE A 1 205 ? 86.386 26.973 -56.220 1.00 38.53 205 PHE A CA 1
ATOM 1618 C C . PHE A 1 205 ? 87.463 28.065 -56.307 1.00 38.53 205 PHE A C 1
ATOM 1620 O O . PHE A 1 205 ? 87.552 28.752 -57.322 1.00 38.53 205 PHE A O 1
ATOM 1627 N N . ARG A 1 206 ? 88.216 28.267 -55.222 1.00 37.41 206 ARG A N 1
ATOM 1628 C CA . ARG A 1 206 ? 89.686 28.391 -55.129 1.00 37.41 206 ARG A CA 1
ATOM 1629 C C . ARG A 1 206 ? 90.088 28.853 -53.735 1.00 37.41 206 ARG A C 1
ATOM 1631 O O . ARG A 1 206 ? 89.396 29.740 -53.194 1.00 37.41 206 ARG A O 1
#

Nearest PDB structures (foldseek):
  7tj4-assembly2_C  TM=6.195E-01  e=3.083E-01  Staphylococcus aureus
  2xcc-assembly1_B  TM=6.972E-01  e=4.978E-01  Pseudomonas aeruginosa
  4am9-assembly1_A  TM=4.982E-01  e=2.426E-01  Yersinia enterocolitica

Radius of gyration: 42.6 Å; Cα contacts (8 Å, |Δi|>4): 145; chains: 1; bounding box: 108×45×108 Å